Protein AF-A0A9D6ARQ8-F1 (afdb_monomer)

Foldseek 3Di:
DPQCQLVLLLLLLLLLLLLQLQLCVQLVVLVPVVLNLLSLVSSLVSLVSSVVSVCVNPPDPPCVVVLCVPCVPDLSNVLSVLSVVLNVVSVCVNVVVDPSVCSVVSSVSSLVNLQSSLCNQCCPPQFVLSVHCQSVLQSQLLSLLLNLLVSCLSPLVSCVPPSSVVSSVCSLVSSLVSLCVSLVVLVPPCVVPDPVVSVLSNVLSCVLSVLLNVLSVQLVVQLVVCHDPNSVSSNVSSVSNSVSSSVSSVSVVVSGDGPPD

Nearest PDB structures (foldseek):
  2vpw-assembly1_G  TM=7.459E-01  e=1.478E-03  Thermus thermophilus HB27
  3m72-assembly1_A  TM=2.864E-01  e=3.800E+00  Haemophilus influenzae

Radius of gyration: 18.43 Å; Cα contacts (8 Å, |Δi|>4): 400; chains: 1; bounding box: 44×41×50 Å

Structure (mmCIF, N/CA/C/O backbone):
data_AF-A0A9D6ARQ8-F1
#
_entry.id   AF-A0A9D6ARQ8-F1
#
loop_
_atom_site.group_PDB
_atom_site.id
_atom_site.type_symbol
_atom_site.label_atom_id
_atom_site.label_alt_id
_atom_site.label_comp_id
_atom_site.label_asym_id
_atom_site.label_entity_id
_atom_site.label_seq_id
_atom_site.pdbx_PDB_ins_code
_atom_site.Cartn_x
_atom_site.Cartn_y
_atom_site.Cartn_z
_atom_site.occupancy
_atom_site.B_iso_or_equiv
_atom_site.auth_seq_id
_atom_site.auth_comp_id
_atom_site.auth_asym_id
_atom_site.auth_atom_id
_atom_site.pdbx_PDB_model_num
ATOM 1 N N . MET A 1 1 ? -2.663 0.880 -27.986 1.00 39.22 1 MET A N 1
ATOM 2 C CA . MET A 1 1 ? -2.456 1.260 -26.568 1.00 39.22 1 MET A CA 1
ATOM 3 C C . MET A 1 1 ? -3.457 0.557 -25.629 1.00 39.22 1 MET A C 1
ATOM 5 O O . MET A 1 1 ? -3.925 1.161 -24.677 1.00 39.22 1 MET A O 1
ATOM 9 N N . THR A 1 2 ? -3.814 -0.712 -25.861 1.00 43.50 2 THR A N 1
ATOM 10 C CA . THR A 1 2 ? -5.003 -1.345 -25.238 1.00 43.50 2 THR A CA 1
ATOM 11 C C . THR A 1 2 ? -4.709 -2.455 -24.215 1.00 43.50 2 THR A C 1
ATOM 13 O O . THR A 1 2 ? -5.640 -3.118 -23.779 1.00 43.50 2 THR A O 1
ATOM 16 N N . TYR A 1 3 ? -3.459 -2.643 -23.769 1.00 51.44 3 TYR A N 1
ATOM 17 C CA . TYR A 1 3 ? -3.073 -3.822 -22.963 1.00 51.44 3 TYR A CA 1
ATOM 18 C C . TYR A 1 3 ? -2.564 -3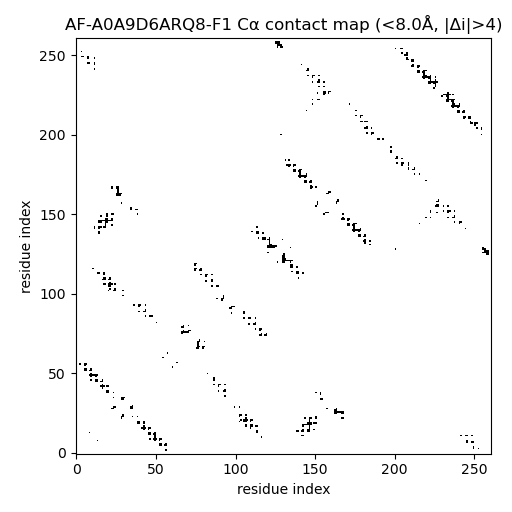.553 -21.531 1.00 51.44 3 TYR A C 1
ATOM 20 O O . TYR A 1 3 ? -2.185 -4.494 -20.838 1.00 51.44 3 TYR A O 1
ATOM 28 N N . GLU A 1 4 ? -2.609 -2.311 -21.042 1.00 68.88 4 GLU A N 1
ATOM 29 C CA . GLU A 1 4 ? -2.026 -1.933 -19.735 1.00 68.88 4 GLU A CA 1
ATOM 30 C C . GLU A 1 4 ? -3.055 -1.923 -18.578 1.00 68.88 4 GLU A C 1
ATOM 32 O O . GLU A 1 4 ? -2.690 -2.070 -17.413 1.00 68.88 4 GLU A O 1
ATOM 37 N N . TYR A 1 5 ? -4.359 -1.780 -18.865 1.00 81.94 5 TYR A N 1
ATOM 38 C CA . TYR A 1 5 ? -5.397 -1.611 -17.831 1.00 81.94 5 TYR A CA 1
ATOM 39 C C . TYR A 1 5 ? -5.453 -2.736 -16.785 1.00 81.94 5 TYR A C 1
ATOM 41 O O . TYR A 1 5 ? -5.516 -2.419 -15.596 1.00 81.94 5 TYR A O 1
ATOM 49 N N . PRO A 1 6 ? -5.403 -4.031 -17.153 1.00 86.62 6 PRO A N 1
ATOM 50 C CA . PRO A 1 6 ? -5.500 -5.090 -16.152 1.00 86.62 6 PRO A CA 1
ATOM 51 C C . PRO A 1 6 ? -4.294 -5.102 -15.196 1.00 86.62 6 PRO A C 1
ATOM 53 O O . PRO A 1 6 ? -4.448 -5.375 -14.006 1.00 86.62 6 PRO A O 1
ATOM 56 N N . LEU A 1 7 ? -3.113 -4.711 -15.684 1.00 87.38 7 LEU A N 1
ATOM 57 C CA . LEU A 1 7 ? -1.900 -4.579 -14.879 1.00 87.38 7 LEU A CA 1
ATOM 58 C C . LEU A 1 7 ? -1.974 -3.369 -13.928 1.00 87.38 7 LEU A C 1
ATOM 60 O O . LEU A 1 7 ? -1.564 -3.459 -12.768 1.00 87.38 7 LEU A O 1
ATOM 64 N N . VAL A 1 8 ? -2.571 -2.256 -14.375 1.00 91.25 8 VAL A N 1
ATOM 65 C CA . VAL A 1 8 ? -2.864 -1.095 -13.512 1.00 91.25 8 VAL A CA 1
ATOM 66 C C . VAL A 1 8 ? -3.747 -1.509 -12.337 1.00 91.25 8 VAL A C 1
ATOM 68 O O . VAL A 1 8 ? -3.413 -1.227 -11.186 1.00 91.25 8 VAL A O 1
ATOM 71 N N . PHE A 1 9 ? -4.853 -2.204 -12.610 1.00 92.25 9 PHE A N 1
ATOM 72 C CA . PHE A 1 9 ? -5.766 -2.643 -11.557 1.00 92.25 9 PHE A CA 1
ATOM 73 C C . PHE A 1 9 ? -5.120 -3.666 -10.628 1.00 92.25 9 PHE A C 1
ATOM 75 O O . PHE A 1 9 ? -5.245 -3.530 -9.413 1.00 92.25 9 PHE A O 1
ATOM 82 N N . PHE A 1 10 ? -4.382 -4.638 -11.169 1.00 93.31 10 PHE A N 1
ATOM 83 C CA . PHE A 1 10 ? -3.657 -5.611 -10.359 1.00 93.31 10 PHE A CA 1
ATOM 84 C C . PHE A 1 10 ? -2.700 -4.930 -9.369 1.00 93.31 10 PHE A C 1
ATOM 86 O O . PHE A 1 10 ? -2.761 -5.195 -8.167 1.00 93.31 10 PHE A O 1
ATOM 93 N N . THR A 1 11 ? -1.865 -4.002 -9.848 1.00 94.62 11 THR A N 1
ATOM 94 C CA . THR A 1 11 ? -0.870 -3.340 -8.994 1.00 94.62 11 THR A CA 1
ATOM 95 C C . THR A 1 11 ? -1.508 -2.425 -7.949 1.00 94.62 11 THR A C 1
ATOM 97 O O . THR A 1 11 ? -1.179 -2.530 -6.768 1.00 94.62 11 THR A O 1
ATOM 100 N N . VAL A 1 12 ? -2.452 -1.562 -8.337 1.00 96.56 12 VAL A N 1
ATOM 101 C CA . VAL A 1 12 ? -3.080 -0.595 -7.416 1.00 96.56 12 VAL A CA 1
ATOM 102 C C . VAL A 1 12 ? -3.958 -1.291 -6.373 1.00 96.56 12 VAL A C 1
ATOM 104 O O . VAL A 1 12 ? -3.893 -0.955 -5.190 1.00 96.56 12 VAL A O 1
ATOM 107 N N . LEU A 1 13 ? -4.755 -2.287 -6.770 1.00 97.38 13 LEU A N 1
ATOM 108 C CA . LEU A 1 13 ? -5.608 -3.021 -5.831 1.00 97.38 13 LEU A CA 1
ATOM 109 C C . LEU A 1 13 ? -4.795 -3.963 -4.934 1.00 97.38 13 LEU A C 1
ATOM 111 O O . LEU A 1 13 ? -5.110 -4.096 -3.753 1.00 97.38 13 LEU A O 1
ATOM 115 N N . GLY A 1 14 ? -3.714 -4.557 -5.451 1.00 97.75 14 GLY A N 1
ATOM 116 C CA . GLY A 1 14 ? -2.757 -5.311 -4.642 1.00 97.75 14 GLY A CA 1
ATOM 117 C C . GLY A 1 14 ? -2.081 -4.439 -3.578 1.00 97.75 14 GLY A C 1
ATOM 118 O O . GLY A 1 14 ? -1.999 -4.833 -2.414 1.00 97.75 14 GLY A O 1
ATOM 119 N N . GLN A 1 15 ? -1.672 -3.219 -3.947 1.00 98.19 15 GLN A N 1
ATOM 120 C CA . GLN A 1 15 ? -1.132 -2.211 -3.026 1.00 98.19 15 GLN A CA 1
ATOM 121 C C . GLN A 1 15 ? -2.151 -1.775 -1.973 1.00 98.19 15 GLN A C 1
ATOM 123 O O . GLN A 1 15 ? -1.795 -1.648 -0.805 1.00 98.19 15 GLN A O 1
ATOM 128 N N . LEU A 1 16 ? -3.415 -1.579 -2.356 1.00 98.50 16 LEU A N 1
ATOM 129 C CA . LEU A 1 16 ? -4.495 -1.280 -1.416 1.00 98.50 16 LEU A CA 1
ATOM 130 C C . LEU A 1 16 ? -4.686 -2.418 -0.402 1.00 98.50 16 LEU A C 1
ATOM 132 O O . LEU A 1 16 ? -4.713 -2.165 0.802 1.00 98.50 16 LEU A O 1
ATOM 136 N N . ALA A 1 17 ? -4.763 -3.668 -0.868 1.00 98.50 17 ALA A N 1
ATOM 137 C CA . ALA A 1 17 ? -4.931 -4.833 -0.003 1.00 98.50 17 ALA A CA 1
ATOM 138 C C . ALA A 1 17 ? -3.766 -4.989 0.992 1.00 98.50 17 ALA A C 1
ATOM 140 O O . ALA A 1 17 ? -4.003 -5.174 2.190 1.00 98.50 17 ALA A O 1
ATOM 141 N N . ALA A 1 18 ? -2.524 -4.856 0.508 1.00 98.56 18 ALA A N 1
ATOM 142 C CA . ALA A 1 18 ? -1.304 -4.885 1.319 1.00 98.56 18 ALA A CA 1
ATOM 143 C C . ALA A 1 18 ? -1.233 -3.720 2.315 1.00 98.56 18 ALA A C 1
ATOM 145 O O . ALA A 1 18 ? -0.910 -3.924 3.486 1.00 98.56 18 ALA A O 1
ATOM 146 N N . GLY A 1 19 ? -1.603 -2.516 1.876 1.00 98.25 19 GLY A N 1
ATOM 147 C CA . GLY A 1 19 ? -1.678 -1.330 2.719 1.00 98.25 19 GLY A CA 1
ATOM 148 C C . GLY A 1 19 ? -2.668 -1.512 3.864 1.00 98.25 19 GLY A C 1
ATOM 149 O O . GLY A 1 19 ? -2.312 -1.286 5.015 1.00 98.25 19 GLY A O 1
ATOM 150 N N . ILE A 1 20 ? -3.886 -1.986 3.583 1.00 98.31 20 ILE A N 1
ATOM 151 C CA . ILE A 1 20 ? -4.879 -2.282 4.626 1.00 98.31 20 ILE A CA 1
ATOM 152 C C . ILE A 1 20 ? -4.327 -3.316 5.618 1.00 98.31 20 ILE A C 1
ATOM 154 O O . ILE A 1 20 ? -4.395 -3.090 6.825 1.00 98.31 20 ILE A O 1
ATOM 158 N N . ALA A 1 21 ? -3.746 -4.418 5.128 1.00 98.12 21 ALA A N 1
ATOM 159 C CA . ALA A 1 21 ? -3.205 -5.484 5.973 1.00 98.12 21 ALA A CA 1
ATOM 160 C C . ALA A 1 21 ? -2.123 -4.973 6.941 1.00 98.12 21 ALA A C 1
ATOM 162 O O . ALA A 1 21 ? -2.155 -5.288 8.130 1.00 98.12 21 ALA A O 1
ATOM 163 N N . LEU A 1 22 ? -1.195 -4.144 6.453 1.00 98.06 22 LEU A N 1
ATOM 164 C CA . LEU A 1 22 ? -0.161 -3.523 7.280 1.00 98.06 22 LEU A CA 1
ATOM 165 C C . LEU A 1 22 ? -0.754 -2.524 8.285 1.00 98.06 22 LEU A C 1
ATOM 167 O O . LEU A 1 22 ? -0.381 -2.510 9.462 1.00 98.06 22 LEU A O 1
ATOM 171 N N . LEU A 1 23 ? -1.682 -1.677 7.834 1.00 96.88 23 LEU A N 1
ATOM 172 C CA . LEU A 1 23 ? -2.217 -0.592 8.651 1.00 96.88 23 LEU A CA 1
ATOM 173 C C . LEU A 1 23 ? -3.151 -1.091 9.757 1.00 96.88 23 LEU A C 1
ATOM 175 O O . LEU A 1 23 ? -3.225 -0.435 10.792 1.00 96.88 23 LEU A O 1
ATOM 179 N N . ILE A 1 24 ? -3.775 -2.266 9.628 1.00 96.62 24 ILE A N 1
ATOM 180 C CA . ILE A 1 24 ? -4.480 -2.928 10.743 1.00 96.62 24 ILE A CA 1
ATOM 181 C C . ILE A 1 24 ? -3.558 -3.091 11.966 1.00 96.62 24 ILE A C 1
ATOM 183 O O . ILE A 1 24 ? -3.985 -2.870 13.103 1.00 96.62 24 ILE A O 1
ATOM 187 N N . CYS A 1 25 ? -2.288 -3.439 11.739 1.00 94.94 25 CYS A N 1
ATOM 188 C CA . CYS A 1 25 ? -1.293 -3.607 12.794 1.00 94.94 25 CYS A CA 1
ATOM 189 C C . CYS A 1 25 ? -0.776 -2.266 13.320 1.00 94.94 25 CYS A C 1
ATOM 191 O O . CYS A 1 25 ? -0.790 -2.041 14.530 1.00 94.94 25 CYS A O 1
ATOM 193 N N . LEU A 1 26 ? -0.361 -1.367 12.420 1.00 94.25 26 LEU A N 1
ATOM 194 C CA . LEU A 1 26 ? 0.252 -0.083 12.788 1.00 94.25 26 LEU A CA 1
ATOM 195 C C . LEU A 1 26 ? -0.702 0.860 13.527 1.00 94.25 26 LEU A C 1
ATOM 197 O O . LEU A 1 26 ? -0.267 1.646 14.361 1.00 94.25 26 LEU A O 1
ATOM 201 N N . THR A 1 27 ? -1.999 0.774 13.240 1.00 94.25 27 THR A N 1
ATOM 202 C CA . THR A 1 27 ? -3.025 1.617 13.875 1.00 94.25 27 THR A CA 1
ATOM 203 C C . THR A 1 27 ? -3.623 0.987 15.131 1.00 94.25 27 THR A C 1
ATOM 205 O O . THR A 1 27 ? -4.365 1.635 15.867 1.00 94.25 27 THR A O 1
ATOM 208 N N . GLY A 1 28 ? -3.330 -0.292 15.390 1.00 92.75 28 GLY A N 1
ATOM 209 C CA . GLY A 1 28 ? -3.968 -1.052 16.460 1.00 92.75 28 GLY A CA 1
ATOM 210 C C . GLY A 1 28 ? -5.440 -1.390 16.196 1.00 92.75 28 GLY A C 1
ATOM 211 O O . GLY A 1 28 ? -6.123 -1.801 17.135 1.00 92.75 28 GLY A O 1
ATOM 212 N N . LEU A 1 29 ? -5.923 -1.277 14.949 1.00 93.44 29 LEU A N 1
ATOM 213 C CA . LEU A 1 29 ? -7.309 -1.587 14.561 1.00 93.44 29 LEU A CA 1
ATOM 214 C C . LEU A 1 29 ? -7.731 -3.011 14.954 1.00 93.44 29 LEU A C 1
ATOM 216 O O . LEU A 1 29 ? -8.895 -3.254 15.244 1.00 93.44 29 LEU A O 1
ATOM 220 N N . GLN A 1 30 ? -6.772 -3.935 15.063 1.00 92.12 30 GLN A N 1
ATOM 221 C CA . GLN A 1 30 ? -6.972 -5.297 15.578 1.00 92.12 30 GLN A CA 1
ATOM 222 C C . GLN A 1 30 ? -7.553 -5.390 17.001 1.00 92.12 30 GLN A C 1
ATOM 224 O O . GLN A 1 30 ? -8.013 -6.449 17.413 1.00 92.12 30 GLN A O 1
ATOM 229 N N . LYS A 1 31 ? -7.548 -4.295 17.773 1.00 92.88 31 LYS A N 1
ATOM 230 C CA . LYS A 1 31 ? -8.227 -4.212 19.078 1.00 92.88 31 LYS A CA 1
ATOM 231 C C . LYS A 1 31 ? -9.743 -3.997 18.947 1.00 92.88 31 LYS A C 1
ATOM 233 O O . LYS A 1 31 ? -10.445 -4.024 19.953 1.00 92.88 31 LYS A O 1
ATOM 238 N N . HIS A 1 32 ? -10.246 -3.793 17.728 1.00 93.81 32 HIS A N 1
ATOM 239 C CA . HIS A 1 32 ? -11.639 -3.472 17.417 1.00 93.81 32 HIS A CA 1
ATOM 240 C C . HIS A 1 32 ? -12.201 -4.484 16.400 1.00 93.81 32 HIS A C 1
ATOM 242 O O . HIS A 1 32 ? -12.181 -4.227 15.194 1.00 93.81 32 HIS A O 1
ATOM 248 N N . PRO A 1 33 ? -12.730 -5.640 16.855 1.00 92.75 33 PRO A N 1
ATOM 249 C CA . PRO A 1 33 ? -13.015 -6.789 15.988 1.00 92.75 33 PRO A CA 1
ATOM 250 C C . PRO A 1 33 ? -13.953 -6.509 14.807 1.00 92.75 33 PRO A C 1
ATOM 252 O O . PRO A 1 33 ? -13.770 -7.067 13.727 1.00 92.75 33 PRO A O 1
ATOM 255 N N . ALA A 1 34 ? -14.958 -5.644 14.984 1.00 93.88 34 ALA A N 1
ATOM 256 C CA . ALA A 1 34 ? -15.907 -5.308 13.920 1.00 93.88 34 ALA A CA 1
ATOM 257 C C . ALA A 1 34 ? -15.246 -4.508 12.781 1.00 93.88 34 ALA A C 1
ATOM 259 O O . ALA A 1 34 ? -15.445 -4.814 11.603 1.00 93.88 34 ALA A O 1
ATOM 260 N N . GLU A 1 35 ? -14.432 -3.512 13.131 1.00 94.94 35 GLU A N 1
ATOM 261 C CA . GLU A 1 35 ? -13.694 -2.679 12.178 1.00 94.94 35 GLU A CA 1
ATOM 262 C C . GLU A 1 35 ? -12.563 -3.466 11.517 1.00 94.94 35 GLU A C 1
ATOM 264 O O . GLU A 1 35 ? -12.406 -3.419 10.297 1.00 94.94 35 GLU A O 1
ATOM 269 N N . GLU A 1 36 ? -11.834 -4.261 12.304 1.00 95.44 36 GLU A N 1
ATOM 270 C CA . GLU A 1 36 ? -10.793 -5.157 11.810 1.00 95.44 36 GLU A CA 1
ATOM 271 C C . GLU A 1 36 ? -11.357 -6.147 10.782 1.00 95.44 36 GLU A C 1
ATOM 273 O O . GLU A 1 36 ? -10.825 -6.283 9.680 1.00 95.44 36 GLU A O 1
ATOM 278 N N . ARG A 1 37 ? -12.474 -6.814 11.105 1.00 95.62 37 ARG A N 1
ATOM 279 C CA . ARG A 1 37 ? -13.123 -7.765 10.195 1.00 95.62 37 ARG A CA 1
ATOM 280 C C . ARG A 1 37 ? -13.552 -7.090 8.897 1.00 95.62 37 ARG A C 1
ATOM 282 O O . ARG A 1 37 ? -13.367 -7.663 7.825 1.00 95.62 37 ARG A O 1
ATOM 289 N N . ARG A 1 38 ? -14.102 -5.875 8.972 1.00 96.56 38 ARG A N 1
ATOM 290 C CA . ARG A 1 38 ? -14.468 -5.092 7.786 1.00 96.56 38 ARG A CA 1
ATOM 291 C C . ARG A 1 38 ? -13.243 -4.770 6.928 1.00 96.56 38 ARG A C 1
ATOM 293 O O . ARG A 1 38 ? -13.312 -4.935 5.713 1.00 96.56 38 ARG A O 1
ATOM 300 N N . ALA A 1 39 ? -12.136 -4.359 7.543 1.00 97.31 39 ALA A N 1
ATOM 301 C CA . ALA A 1 39 ? -10.883 -4.080 6.848 1.00 97.31 39 ALA A CA 1
ATOM 302 C C . ALA A 1 39 ? -10.323 -5.328 6.145 1.00 97.31 39 ALA A C 1
ATOM 304 O O . ALA A 1 39 ? -9.979 -5.257 4.966 1.00 97.31 39 ALA A O 1
ATOM 305 N N . TRP A 1 40 ? -10.328 -6.491 6.805 1.00 98.06 40 TRP A N 1
ATOM 306 C CA . TRP A 1 40 ? -9.908 -7.752 6.185 1.00 98.06 40 TRP A CA 1
ATOM 307 C C . TRP A 1 40 ? -10.804 -8.183 5.018 1.00 98.06 40 TRP A C 1
ATOM 309 O O . TRP A 1 40 ? -10.285 -8.605 3.988 1.00 98.06 40 TRP A O 1
ATOM 319 N N . ILE A 1 41 ? -12.131 -8.043 5.133 1.00 98.31 41 ILE A N 1
ATOM 320 C CA . ILE A 1 41 ? -13.067 -8.352 4.035 1.00 98.31 41 ILE A CA 1
ATOM 321 C C . ILE A 1 41 ? -12.802 -7.451 2.827 1.00 98.31 41 ILE A C 1
ATOM 323 O O . ILE A 1 41 ? -12.764 -7.935 1.698 1.00 98.31 41 ILE A O 1
ATOM 327 N N . VAL A 1 42 ? -12.600 -6.149 3.052 1.00 98.06 42 VAL A N 1
ATOM 328 C CA . VAL A 1 42 ? -12.294 -5.206 1.968 1.00 98.06 42 VAL A CA 1
ATOM 329 C C . VAL A 1 42 ? -10.943 -5.527 1.338 1.00 98.06 42 VAL A C 1
ATOM 331 O O . VAL A 1 42 ? -10.863 -5.592 0.116 1.00 98.06 42 VAL A O 1
ATOM 334 N N . SER A 1 43 ? -9.914 -5.809 2.145 1.00 98.06 43 SER A N 1
ATOM 335 C CA . SER A 1 43 ? -8.601 -6.245 1.654 1.00 98.06 43 SER A CA 1
ATOM 336 C C . SER A 1 43 ? -8.721 -7.500 0.777 1.00 98.06 43 SER A C 1
ATOM 338 O O . SER A 1 43 ? -8.262 -7.491 -0.367 1.00 98.06 43 SER A O 1
ATOM 340 N N . LEU A 1 44 ? -9.451 -8.527 1.233 1.00 98.38 44 LEU A N 1
ATOM 341 C CA . LEU A 1 44 ? -9.701 -9.747 0.459 1.00 98.38 44 LEU A CA 1
ATOM 342 C C . LEU A 1 44 ? -10.420 -9.460 -0.862 1.00 98.38 44 LEU A C 1
ATOM 344 O O . LEU A 1 44 ? -9.991 -9.934 -1.910 1.00 98.38 44 LEU A O 1
ATOM 348 N N . ALA A 1 45 ? -11.498 -8.674 -0.818 1.00 97.88 45 ALA A N 1
ATOM 349 C CA . ALA A 1 45 ? -12.274 -8.321 -2.001 1.00 97.88 45 ALA A CA 1
ATOM 350 C C . ALA A 1 45 ? -11.419 -7.559 -3.025 1.00 97.88 45 ALA A C 1
ATOM 352 O O . ALA A 1 45 ? -11.437 -7.885 -4.210 1.00 97.88 45 ALA A O 1
ATOM 353 N N . THR A 1 46 ? -10.617 -6.590 -2.573 1.00 96.88 46 THR A N 1
ATOM 354 C CA . THR A 1 46 ? -9.712 -5.837 -3.454 1.00 96.88 46 THR A CA 1
ATOM 355 C C . THR A 1 46 ? -8.647 -6.731 -4.080 1.00 96.88 46 THR A C 1
ATOM 357 O O . THR A 1 46 ? -8.414 -6.638 -5.283 1.00 96.88 46 THR A O 1
ATOM 360 N N . LEU A 1 47 ? -8.063 -7.657 -3.313 1.00 96.94 47 LEU A N 1
ATOM 361 C CA . LEU A 1 47 ? -7.063 -8.588 -3.827 1.00 96.94 47 LEU A CA 1
ATOM 362 C C . LEU A 1 47 ? -7.667 -9.625 -4.786 1.00 96.94 47 LEU A C 1
ATOM 364 O O . LEU A 1 47 ? -7.023 -9.991 -5.764 1.00 96.94 47 LEU A O 1
ATOM 368 N N . ALA A 1 48 ? -8.911 -10.061 -4.562 1.00 96.06 48 ALA A N 1
ATOM 369 C CA . ALA A 1 48 ? -9.630 -10.929 -5.493 1.00 96.06 48 ALA A CA 1
ATOM 370 C C . ALA A 1 48 ? -9.812 -10.248 -6.859 1.00 96.06 48 ALA A C 1
ATOM 372 O O . ALA A 1 48 ? -9.493 -10.833 -7.894 1.00 96.06 48 ALA A O 1
ATOM 373 N N . VAL A 1 49 ? -10.262 -8.988 -6.864 1.00 95.00 49 VAL A N 1
ATOM 374 C CA . VAL A 1 49 ? -10.414 -8.194 -8.096 1.00 95.00 49 VAL A CA 1
ATOM 375 C C . VAL A 1 49 ? -9.056 -7.937 -8.760 1.00 95.00 49 VAL A C 1
ATOM 377 O O . VAL A 1 49 ? -8.949 -8.010 -9.987 1.00 95.00 49 VAL A O 1
ATOM 380 N N . ALA A 1 50 ? -8.001 -7.707 -7.971 1.00 93.25 50 ALA A N 1
ATOM 381 C CA . ALA A 1 50 ? -6.632 -7.613 -8.474 1.00 93.25 50 ALA A CA 1
ATOM 382 C C . ALA A 1 50 ? -6.219 -8.903 -9.202 1.00 93.25 50 ALA A C 1
ATOM 384 O O . ALA A 1 50 ? -5.757 -8.848 -10.340 1.00 93.25 50 ALA A O 1
ATOM 385 N N . GLY A 1 51 ? -6.445 -10.064 -8.578 1.00 89.44 51 GLY A N 1
ATOM 386 C CA . GLY A 1 51 ? -6.141 -11.375 -9.150 1.00 89.44 51 GLY A CA 1
ATOM 387 C C . GLY A 1 51 ? -6.888 -11.631 -10.458 1.00 89.44 51 GLY A C 1
ATOM 388 O O . GLY A 1 51 ? -6.270 -12.009 -11.448 1.00 89.44 51 GLY A O 1
ATOM 389 N N . VAL A 1 52 ? -8.193 -11.337 -10.508 1.00 88.44 52 VAL A N 1
ATOM 390 C CA . VAL A 1 52 ? -8.995 -11.413 -11.746 1.00 88.44 52 VAL A CA 1
ATOM 391 C C . VAL A 1 52 ? -8.416 -10.513 -12.843 1.00 88.44 52 VAL A C 1
ATOM 393 O O . VAL A 1 52 ? -8.311 -10.932 -13.994 1.00 88.44 52 VAL A O 1
ATOM 396 N N . SER A 1 53 ? -7.974 -9.304 -12.492 1.00 85.56 53 SER A N 1
ATOM 397 C CA . SER A 1 53 ? -7.326 -8.392 -13.443 1.00 85.56 53 SER A CA 1
ATOM 398 C C . SER A 1 53 ? -6.010 -8.973 -13.980 1.00 85.56 53 SER A C 1
ATOM 400 O O . SER A 1 53 ? -5.762 -8.921 -15.183 1.00 85.56 53 SER A O 1
ATOM 402 N N . ALA A 1 54 ? -5.201 -9.612 -13.129 1.00 80.44 54 ALA A N 1
ATOM 403 C CA . ALA A 1 54 ? -3.987 -10.304 -13.565 1.00 80.44 54 ALA A CA 1
ATOM 404 C C . ALA A 1 54 ? -4.287 -11.471 -14.523 1.00 80.44 54 ALA A C 1
ATOM 406 O O . ALA A 1 54 ? -3.578 -11.643 -15.516 1.00 80.44 54 ALA A O 1
ATOM 407 N N . PHE A 1 55 ? -5.368 -12.226 -14.293 1.00 75.62 55 PHE A N 1
ATOM 408 C CA . PHE A 1 55 ? -5.793 -13.305 -15.195 1.00 75.62 55 PHE A CA 1
ATOM 409 C C . PHE A 1 55 ? -6.146 -12.805 -16.601 1.00 75.62 55 PHE A C 1
ATOM 411 O O . PHE A 1 55 ? -5.805 -13.470 -17.574 1.00 75.62 55 PHE A O 1
ATOM 418 N N . PHE A 1 56 ? -6.760 -11.626 -16.738 1.00 73.88 56 PHE A N 1
ATOM 419 C CA . PHE A 1 56 ? -7.029 -11.037 -18.057 1.00 73.88 56 PHE A CA 1
ATOM 420 C C . PHE A 1 56 ? -5.762 -10.558 -18.786 1.00 73.88 56 PHE A C 1
ATOM 422 O O . PHE A 1 56 ? -5.778 -10.424 -20.010 1.00 73.88 56 PHE A O 1
ATOM 429 N N . HIS A 1 57 ? -4.667 -10.297 -18.063 1.00 68.75 57 HIS A N 1
ATOM 430 C CA . HIS A 1 57 ? -3.385 -9.911 -18.659 1.00 68.75 57 HIS A CA 1
ATOM 431 C C . HIS A 1 57 ? -2.573 -11.118 -19.154 1.00 68.75 57 HIS A C 1
ATOM 433 O O . HIS A 1 57 ? -1.886 -11.037 -20.171 1.00 68.75 57 HIS A O 1
ATOM 439 N N . LEU A 1 58 ? -2.665 -12.253 -18.457 1.00 65.56 58 LEU A N 1
ATOM 440 C CA . LEU A 1 58 ? -2.019 -13.507 -18.836 1.00 65.56 58 LEU A CA 1
ATOM 441 C C . LEU A 1 58 ? -2.815 -14.153 -19.981 1.00 65.56 58 LEU A C 1
ATOM 443 O O . LEU A 1 58 ? -3.676 -14.994 -19.756 1.00 65.56 58 LEU A O 1
ATOM 447 N N . GLN A 1 59 ? -2.535 -13.771 -21.227 1.00 52.47 59 GLN A N 1
ATOM 448 C CA . GLN A 1 59 ? -3.230 -14.215 -22.452 1.00 52.47 59 GLN A CA 1
ATOM 449 C C . GLN A 1 59 ? -3.178 -15.740 -22.751 1.00 52.47 59 GLN A C 1
ATOM 451 O O . GLN A 1 59 ? -3.457 -16.160 -23.871 1.00 52.47 59 GLN A O 1
ATOM 456 N N . SER A 1 60 ? -2.837 -16.602 -21.786 1.00 51.19 60 SER A N 1
ATOM 457 C CA . SER A 1 60 ? -2.849 -18.062 -21.936 1.00 51.19 60 SER A CA 1
ATOM 458 C C . SER A 1 60 ? -3.402 -18.758 -20.686 1.00 51.19 60 SER A C 1
ATOM 460 O O . SER A 1 60 ? -2.690 -19.059 -19.730 1.00 51.19 60 SER A O 1
ATOM 462 N N . PHE A 1 61 ? -4.699 -19.075 -20.724 1.00 46.59 61 PHE A N 1
ATOM 463 C CA . PHE A 1 61 ? -5.440 -19.757 -19.652 1.00 46.59 61 PHE A CA 1
ATOM 464 C C . PHE A 1 61 ? -4.814 -21.090 -19.180 1.00 46.59 61 PHE A C 1
ATOM 466 O O . PHE A 1 61 ? -5.078 -21.522 -18.062 1.00 46.59 61 PHE A O 1
ATOM 473 N N . GLY A 1 62 ? -3.980 -21.741 -20.005 1.00 51.72 62 GLY A N 1
ATOM 474 C CA . GLY A 1 62 ? -3.340 -23.030 -19.700 1.00 51.72 62 GLY A CA 1
ATOM 475 C C . GLY A 1 62 ? -1.899 -22.964 -19.174 1.00 51.72 62 GLY A C 1
ATOM 476 O O . GLY A 1 62 ? -1.380 -23.991 -18.740 1.00 51.72 62 GLY A O 1
ATOM 477 N N . ALA A 1 63 ? -1.232 -21.801 -19.198 1.00 55.03 63 ALA A N 1
ATOM 478 C CA . ALA A 1 63 ? 0.198 -21.703 -18.873 1.00 55.03 63 ALA A CA 1
ATOM 479 C C . ALA A 1 63 ? 0.496 -21.322 -17.408 1.00 55.03 63 ALA A C 1
ATOM 481 O O . ALA A 1 63 ? 1.643 -21.389 -16.969 1.00 55.03 63 ALA A O 1
ATOM 482 N N . THR A 1 64 ? -0.521 -20.943 -16.628 1.00 56.06 64 THR A N 1
ATOM 483 C CA . THR A 1 64 ? -0.386 -20.456 -15.242 1.00 56.06 64 THR A CA 1
ATOM 484 C C . THR A 1 64 ? 0.359 -21.415 -14.297 1.00 56.06 64 THR A C 1
ATOM 486 O O . THR A 1 64 ? 1.175 -20.932 -13.514 1.00 56.06 64 THR A O 1
ATOM 489 N N . PRO A 1 65 ? 0.188 -22.755 -14.371 1.00 58.12 65 PRO A N 1
ATOM 490 C CA . PRO A 1 65 ? 0.994 -23.682 -13.567 1.00 58.12 65 PRO A CA 1
ATOM 491 C C . PRO A 1 65 ? 2.484 -23.656 -13.942 1.00 58.12 65 PRO A C 1
ATOM 493 O O . PRO A 1 65 ? 3.346 -23.782 -13.075 1.00 58.12 65 PRO A O 1
ATOM 496 N N . PHE A 1 66 ? 2.802 -23.426 -15.219 1.00 60.22 66 PHE A N 1
ATOM 497 C CA . PHE A 1 66 ? 4.177 -23.288 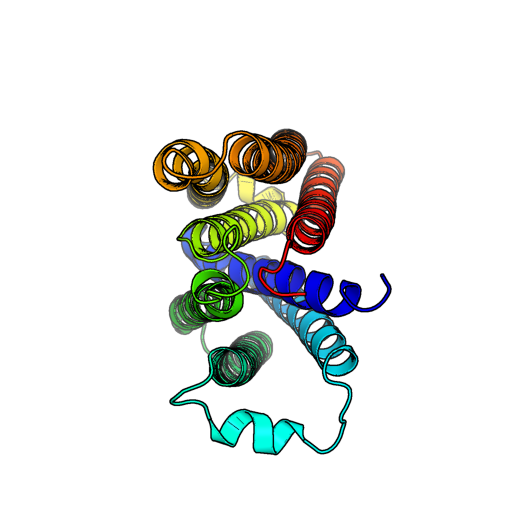-15.704 1.00 60.22 66 PHE A CA 1
ATOM 498 C C . PHE A 1 66 ? 4.776 -21.916 -15.370 1.00 60.22 66 PHE A C 1
ATOM 500 O O . PHE A 1 66 ? 5.992 -21.785 -15.295 1.00 60.22 66 PHE A O 1
ATOM 507 N N . ALA A 1 67 ? 3.961 -20.898 -15.072 1.00 58.53 67 ALA A N 1
ATOM 508 C CA . ALA A 1 67 ? 4.464 -19.614 -14.581 1.00 58.53 67 ALA A CA 1
ATOM 509 C C . ALA A 1 67 ? 5.200 -19.748 -13.231 1.00 58.53 67 ALA A C 1
ATOM 511 O O . ALA A 1 67 ? 6.025 -18.898 -12.899 1.00 58.53 67 ALA A O 1
ATOM 512 N N . LEU A 1 68 ? 4.969 -20.833 -12.478 1.00 66.31 68 LEU A N 1
ATOM 513 C CA . LEU A 1 68 ? 5.675 -21.166 -11.235 1.00 66.31 68 LEU A CA 1
ATOM 514 C C . LEU A 1 68 ? 6.960 -21.988 -11.448 1.00 66.31 68 LEU A C 1
ATOM 516 O O . LEU A 1 68 ? 7.690 -22.232 -10.491 1.00 66.31 68 LEU A O 1
ATOM 520 N N . SER A 1 69 ? 7.295 -22.398 -12.675 1.00 71.25 69 SER A N 1
ATOM 521 C CA . SER A 1 69 ? 8.481 -23.235 -12.918 1.00 71.25 69 SER A CA 1
ATOM 522 C C . SER A 1 69 ? 9.808 -22.484 -12.744 1.00 71.25 69 SER A C 1
ATOM 524 O O . SER A 1 69 ? 10.863 -23.105 -12.692 1.00 71.25 69 SER A O 1
ATOM 526 N N . ASN A 1 70 ? 9.764 -21.150 -12.655 1.00 76.81 70 ASN A N 1
ATOM 527 C CA . ASN A 1 70 ? 10.931 -20.267 -12.659 1.00 76.81 70 ASN A CA 1
ATOM 528 C C . ASN A 1 70 ? 10.978 -19.314 -11.447 1.00 76.81 70 ASN A C 1
ATOM 530 O O . ASN A 1 70 ? 11.522 -18.215 -11.552 1.00 76.81 70 ASN A O 1
ATOM 534 N N . VAL A 1 71 ? 10.447 -19.709 -10.280 1.00 77.50 71 VAL A N 1
ATOM 535 C CA . VAL A 1 71 ? 10.448 -18.868 -9.054 1.00 77.50 71 VAL A CA 1
ATOM 536 C C . VAL A 1 71 ? 11.867 -18.422 -8.664 1.00 77.50 71 VAL A C 1
ATOM 538 O O . VAL A 1 71 ? 12.067 -17.318 -8.152 1.00 77.50 71 VAL A O 1
ATOM 541 N N . GLY A 1 72 ? 12.875 -19.249 -8.959 1.00 77.19 72 GLY A N 1
ATOM 542 C CA . GLY A 1 72 ? 14.281 -18.931 -8.710 1.00 77.19 72 GLY A CA 1
ATOM 543 C C . GLY A 1 72 ? 14.823 -17.771 -9.552 1.00 77.19 72 GLY A C 1
ATOM 544 O O . GLY A 1 72 ? 15.631 -16.998 -9.045 1.00 77.19 72 GLY A O 1
ATOM 545 N N . SER A 1 73 ? 14.351 -17.591 -10.789 1.00 79.94 73 SER A N 1
ATOM 546 C CA . SER A 1 73 ? 14.947 -16.674 -11.776 1.00 79.94 73 SER A CA 1
ATOM 547 C C . SER A 1 73 ? 14.036 -15.521 -12.208 1.00 79.94 73 SER A C 1
ATOM 549 O O . SER A 1 73 ? 14.537 -14.468 -12.593 1.00 79.94 73 SER A O 1
ATOM 551 N N . SER A 1 74 ? 12.713 -15.680 -12.128 1.00 87.44 74 SER A N 1
ATOM 552 C CA . SER A 1 74 ? 11.743 -14.718 -12.658 1.00 87.44 74 SER A CA 1
ATOM 553 C C . SER A 1 74 ? 10.995 -13.974 -11.555 1.00 87.44 74 SER A C 1
ATOM 555 O O . SER A 1 74 ? 10.301 -14.576 -10.732 1.00 87.44 74 SER A O 1
ATOM 557 N N . TRP A 1 75 ? 11.065 -12.640 -11.585 1.00 89.56 75 TRP A N 1
ATOM 558 C CA . TRP A 1 75 ? 10.281 -11.776 -10.696 1.00 89.56 75 TRP A CA 1
ATOM 559 C C . TRP A 1 75 ? 8.772 -11.949 -10.881 1.00 89.56 75 TRP A C 1
ATOM 561 O O . TRP A 1 75 ? 8.049 -11.960 -9.890 1.00 89.56 75 TRP A O 1
ATOM 571 N N . LEU A 1 76 ? 8.310 -12.185 -12.114 1.00 86.56 76 LEU A N 1
ATOM 572 C CA . LEU A 1 76 ? 6.898 -12.458 -12.403 1.00 86.56 76 LEU A CA 1
ATOM 573 C C . LEU A 1 76 ? 6.418 -13.739 -11.701 1.00 86.56 76 LEU A C 1
ATOM 575 O O . LEU A 1 76 ? 5.340 -13.776 -11.118 1.00 86.56 76 LEU A O 1
ATOM 579 N N . SER A 1 77 ? 7.247 -14.785 -11.701 1.00 87.44 77 SER A N 1
ATOM 580 C CA . SER A 1 77 ? 6.935 -16.049 -11.022 1.00 87.44 77 SER A CA 1
ATOM 581 C C . SER A 1 77 ? 6.812 -15.864 -9.503 1.00 87.44 77 SER A C 1
ATOM 583 O O . SER A 1 77 ? 5.873 -16.358 -8.875 1.00 87.44 77 SER A O 1
ATOM 585 N N . ARG A 1 78 ? 7.730 -15.084 -8.915 1.00 92.00 78 ARG A N 1
ATOM 586 C CA . ARG A 1 78 ? 7.702 -14.726 -7.487 1.00 92.00 78 ARG A CA 1
ATOM 587 C C . ARG A 1 78 ? 6.471 -13.896 -7.130 1.00 92.00 78 ARG A C 1
ATOM 589 O O . ARG A 1 78 ? 5.896 -14.109 -6.067 1.00 92.00 78 ARG A O 1
ATOM 596 N N . GLU A 1 79 ? 6.068 -12.973 -8.000 1.00 91.06 79 GLU A N 1
ATOM 597 C CA . GLU A 1 79 ? 4.881 -12.136 -7.813 1.00 91.06 79 GLU A CA 1
ATOM 598 C C . GLU A 1 79 ? 3.602 -12.977 -7.768 1.00 91.06 79 GLU A C 1
ATOM 600 O O . GLU A 1 79 ? 2.814 -12.828 -6.836 1.00 91.06 79 GLU A O 1
ATOM 605 N N . ILE A 1 80 ? 3.428 -13.904 -8.717 1.00 89.69 80 ILE A N 1
ATOM 606 C CA . ILE A 1 80 ? 2.272 -14.811 -8.754 1.00 89.69 80 ILE A CA 1
ATOM 607 C C . ILE A 1 80 ? 2.218 -15.659 -7.477 1.00 89.69 80 ILE A C 1
ATOM 609 O O . ILE A 1 80 ? 1.172 -15.742 -6.830 1.00 89.69 80 ILE A O 1
ATOM 613 N N . LEU A 1 81 ? 3.349 -16.257 -7.084 1.00 90.75 81 LEU A N 1
ATOM 614 C CA . LEU A 1 81 ? 3.435 -17.085 -5.881 1.00 90.75 81 LEU A CA 1
ATOM 615 C C . LEU A 1 81 ? 3.093 -16.288 -4.614 1.00 90.75 81 LEU A C 1
ATOM 617 O O . LEU A 1 81 ? 2.258 -16.719 -3.820 1.00 90.75 81 LEU A O 1
ATOM 621 N N . LEU A 1 82 ? 3.714 -15.121 -4.421 1.00 94.38 82 LEU A N 1
ATOM 622 C CA . LEU A 1 82 ? 3.466 -14.286 -3.245 1.00 94.38 82 LEU A CA 1
ATOM 623 C C . LEU A 1 82 ? 2.055 -13.707 -3.230 1.00 94.38 82 LEU A C 1
ATOM 625 O O . LEU A 1 82 ? 1.459 -13.640 -2.161 1.00 94.38 82 LEU A O 1
ATOM 629 N N . GLY A 1 83 ? 1.501 -13.343 -4.386 1.00 94.31 83 GLY A N 1
ATOM 630 C CA . GLY A 1 83 ? 0.112 -12.908 -4.502 1.00 94.31 83 GLY A CA 1
ATOM 631 C C . GLY A 1 83 ? -0.863 -14.003 -4.067 1.00 94.31 83 GLY A C 1
ATOM 632 O O . GLY A 1 83 ? -1.774 -13.737 -3.284 1.00 94.31 83 GLY A O 1
ATOM 633 N N . ALA A 1 84 ? -0.630 -15.251 -4.491 1.00 93.62 84 ALA A N 1
ATOM 634 C CA . ALA A 1 84 ? -1.433 -16.401 -4.077 1.00 93.62 84 ALA A CA 1
ATOM 635 C C . ALA A 1 84 ? -1.304 -16.695 -2.572 1.00 93.62 84 ALA A C 1
ATOM 637 O O . ALA A 1 84 ? -2.315 -16.868 -1.891 1.00 93.62 84 ALA A O 1
ATOM 638 N N . ILE A 1 85 ? -0.079 -16.695 -2.029 1.00 96.19 85 ILE A N 1
ATOM 639 C CA . ILE A 1 85 ? 0.161 -16.864 -0.586 1.00 96.19 85 ILE A CA 1
ATOM 640 C C . ILE A 1 85 ? -0.551 -15.759 0.198 1.00 96.19 85 ILE A C 1
ATOM 642 O O . ILE A 1 85 ? -1.257 -16.041 1.166 1.00 96.19 85 ILE A O 1
ATOM 646 N N . PHE A 1 86 ? -0.403 -14.506 -0.228 1.00 98.06 86 PHE A N 1
ATOM 647 C CA . PHE A 1 86 ? -1.018 -13.362 0.432 1.00 98.06 86 PHE A CA 1
ATOM 648 C C . PHE A 1 86 ? -2.549 -13.448 0.413 1.00 98.06 86 PHE A C 1
ATOM 650 O O . PHE A 1 86 ? -3.188 -13.245 1.446 1.00 98.06 86 PHE A O 1
ATOM 657 N N . PHE A 1 87 ? -3.133 -13.844 -0.722 1.00 97.75 87 PHE A N 1
ATOM 658 C CA . PHE A 1 87 ? -4.567 -14.092 -0.848 1.00 97.75 87 PHE A CA 1
ATOM 659 C C . PHE A 1 87 ? -5.048 -15.149 0.144 1.00 97.75 87 PHE A C 1
ATOM 661 O O . PHE A 1 87 ? -5.986 -14.894 0.899 1.00 97.75 87 PHE A O 1
ATOM 668 N N . VAL A 1 88 ? -4.379 -16.306 0.197 1.00 97.88 88 VAL A N 1
ATOM 669 C CA . VAL A 1 88 ? -4.730 -17.389 1.125 1.00 97.88 88 VAL A CA 1
ATOM 670 C C . VAL A 1 88 ? -4.634 -16.917 2.574 1.00 97.88 88 VAL A C 1
ATOM 672 O O . VAL A 1 88 ? -5.555 -17.156 3.349 1.00 97.88 88 VAL A O 1
ATOM 675 N N . LEU A 1 89 ? -3.573 -16.198 2.948 1.00 98.25 89 LEU A N 1
ATOM 676 C CA . LEU A 1 89 ? -3.402 -15.686 4.310 1.00 98.25 89 LEU A CA 1
ATOM 677 C C . LEU A 1 89 ? -4.521 -14.722 4.723 1.00 98.25 89 LEU A C 1
ATOM 679 O O . LEU A 1 89 ? -5.075 -14.867 5.815 1.00 98.25 89 LEU A O 1
ATOM 683 N N . ILE A 1 90 ? -4.891 -13.772 3.859 1.00 97.94 90 ILE A N 1
ATOM 684 C CA . ILE A 1 90 ? -6.017 -12.869 4.126 1.00 97.94 90 ILE A CA 1
ATOM 685 C C . ILE A 1 90 ? -7.316 -13.667 4.252 1.00 97.94 90 ILE A C 1
ATOM 687 O O . ILE A 1 90 ? -8.104 -13.433 5.167 1.00 97.94 90 ILE A O 1
ATOM 691 N N . ALA A 1 91 ? -7.545 -14.620 3.354 1.00 97.75 91 ALA A N 1
ATOM 692 C CA . ALA A 1 91 ? -8.776 -15.389 3.330 1.00 97.75 91 ALA A CA 1
ATOM 693 C C . ALA A 1 91 ? -8.923 -16.241 4.607 1.00 97.75 91 ALA A C 1
ATOM 695 O O . ALA A 1 91 ? -9.939 -16.163 5.301 1.00 97.75 91 ALA A O 1
ATOM 696 N N . LEU A 1 92 ? -7.860 -16.945 5.013 1.00 97.56 92 LEU A N 1
ATOM 697 C CA . LEU A 1 92 ? -7.807 -17.669 6.285 1.00 97.56 92 LEU A CA 1
ATOM 698 C C . LEU A 1 92 ? -8.002 -16.743 7.495 1.00 97.56 92 LEU A C 1
ATOM 700 O O . LEU A 1 92 ? -8.596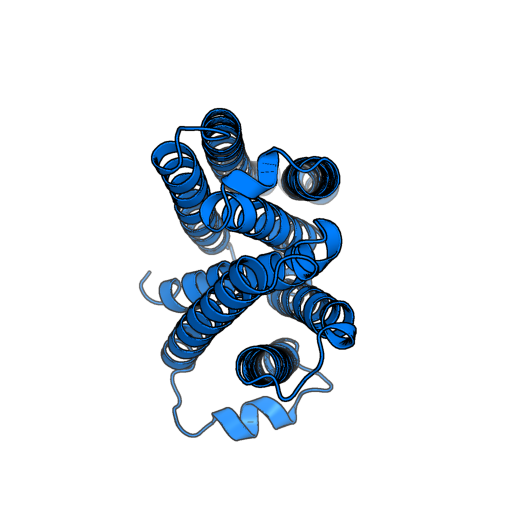 -17.157 8.495 1.00 97.56 92 LEU A O 1
ATOM 704 N N . ARG A 1 93 ? -7.541 -15.488 7.420 1.00 96.12 93 ARG A N 1
ATOM 705 C CA . ARG A 1 93 ? -7.792 -14.485 8.461 1.00 96.12 93 ARG A CA 1
ATOM 706 C C . ARG A 1 93 ? -9.259 -14.048 8.508 1.00 96.12 93 ARG A C 1
ATOM 708 O O . ARG A 1 93 ? -9.800 -13.945 9.609 1.00 96.12 93 ARG A O 1
ATOM 715 N N . VAL A 1 94 ? -9.911 -13.838 7.359 1.00 96.12 94 VAL A N 1
ATOM 716 C CA . VAL A 1 94 ? -11.345 -13.492 7.243 1.00 96.12 94 VAL A CA 1
ATOM 717 C C . VAL A 1 94 ? -12.244 -14.614 7.770 1.00 96.12 94 VAL A C 1
ATOM 719 O O . VAL A 1 94 ? -13.227 -14.338 8.461 1.00 96.12 94 VAL A O 1
ATOM 722 N N . TRP A 1 95 ? -11.896 -15.873 7.496 1.00 95.81 95 TRP A N 1
ATOM 723 C CA . TRP A 1 95 ? -12.617 -17.051 7.994 1.00 95.81 95 TRP A CA 1
ATOM 724 C C . TRP A 1 95 ? -12.267 -17.434 9.439 1.00 95.81 95 TRP A C 1
ATOM 726 O O . TRP A 1 95 ? -12.724 -18.466 9.919 1.00 95.81 95 TRP A O 1
ATOM 736 N N . ASN A 1 96 ? -11.487 -16.608 10.148 1.00 92.69 96 ASN A N 1
ATOM 737 C CA . ASN A 1 96 ? -11.041 -16.844 11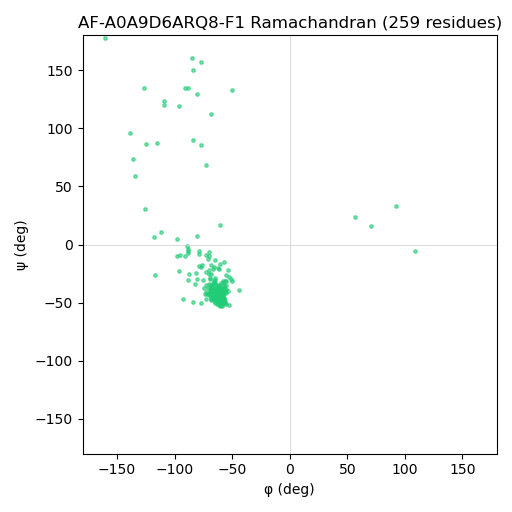.527 1.00 92.69 96 ASN A CA 1
ATOM 738 C C . ASN A 1 96 ? -10.283 -18.172 11.737 1.00 92.69 96 ASN A C 1
ATOM 740 O O . ASN A 1 96 ? -10.210 -18.668 12.860 1.00 92.69 96 ASN A O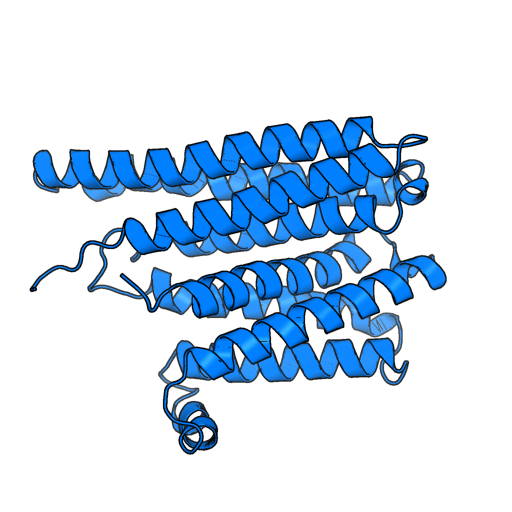 1
ATOM 744 N N . VAL A 1 97 ? -9.689 -18.734 10.678 1.00 96.25 97 VAL A N 1
ATOM 745 C CA . VAL A 1 97 ? -8.775 -19.884 10.782 1.00 96.25 97 VAL A CA 1
ATOM 746 C C . VAL A 1 97 ? -7.441 -19.425 11.370 1.00 96.25 97 VAL A C 1
ATOM 748 O O . VAL A 1 97 ? -6.886 -20.071 12.258 1.00 96.25 97 VAL A O 1
ATOM 751 N N . LEU A 1 98 ? -6.944 -18.268 10.917 1.00 93.38 98 LEU A N 1
ATOM 752 C CA . LEU A 1 98 ? -5.801 -17.596 11.529 1.00 93.38 98 LEU A CA 1
ATOM 753 C C . LEU A 1 98 ? -6.257 -16.661 12.656 1.00 93.38 98 LEU A C 1
ATOM 755 O O . LEU A 1 98 ? -7.203 -15.885 12.504 1.00 93.38 98 LEU A O 1
ATOM 759 N N . LYS A 1 99 ? -5.555 -16.727 13.792 1.00 90.94 99 LYS A N 1
ATOM 760 C CA . LYS A 1 99 ? -5.818 -15.896 14.979 1.00 90.94 99 LYS A CA 1
ATOM 761 C C . LYS A 1 99 ? -5.286 -14.474 14.782 1.00 90.94 99 LYS A C 1
ATOM 763 O O . LYS A 1 99 ? -4.311 -14.277 14.071 1.00 90.94 99 LYS A O 1
ATOM 768 N N . ALA A 1 100 ? -5.827 -13.498 15.515 1.00 83.62 100 ALA A N 1
ATOM 769 C CA . ALA A 1 100 ? -5.383 -12.095 15.453 1.00 83.62 100 ALA A CA 1
ATOM 770 C C . ALA A 1 100 ? -3.862 -11.897 15.665 1.00 83.62 100 ALA A C 1
ATOM 772 O O . ALA A 1 100 ? -3.270 -10.979 15.105 1.00 83.62 100 ALA A O 1
ATOM 773 N N . GLY A 1 101 ? -3.197 -12.796 16.404 1.00 87.69 101 GLY A N 1
ATOM 774 C CA . GLY A 1 101 ? -1.737 -12.780 16.568 1.00 87.69 101 GLY A CA 1
ATOM 775 C C . GLY A 1 101 ? -0.939 -12.928 15.263 1.00 87.69 101 GLY A C 1
ATOM 776 O O . GLY A 1 101 ? 0.237 -12.582 15.235 1.00 87.69 101 GLY A O 1
ATOM 777 N N . THR A 1 102 ? -1.556 -13.389 14.169 1.00 93.25 102 THR A N 1
ATOM 778 C CA . THR A 1 102 ? -0.899 -13.522 12.860 1.00 93.25 102 THR A CA 1
ATOM 779 C C . THR A 1 102 ? -1.012 -12.270 11.996 1.00 93.25 102 THR A C 1
ATOM 781 O O . THR A 1 102 ? -0.480 -12.267 10.891 1.00 93.25 102 THR A O 1
ATOM 784 N N . ASN A 1 103 ? -1.691 -11.210 12.445 1.00 95.31 103 ASN A N 1
ATOM 785 C CA . ASN A 1 103 ? -1.912 -10.013 11.628 1.00 95.31 103 ASN A CA 1
ATOM 786 C C . ASN A 1 103 ? -0.597 -9.410 11.109 1.00 95.31 103 ASN A C 1
ATOM 788 O O . ASN A 1 103 ? -0.502 -9.078 9.930 1.00 95.31 103 ASN A O 1
ATOM 792 N N . TRP A 1 104 ? 0.442 -9.358 11.951 1.00 96.50 104 TRP A N 1
ATOM 793 C CA . TRP A 1 104 ? 1.769 -8.883 11.548 1.00 96.50 104 TRP A CA 1
ATOM 794 C C . TRP A 1 104 ? 2.393 -9.740 10.449 1.00 96.50 104 TRP A C 1
ATOM 796 O O . TRP A 1 104 ? 2.973 -9.192 9.518 1.00 96.50 104 TRP A O 1
ATOM 806 N N . LEU A 1 105 ? 2.236 -11.065 10.515 1.00 97.12 105 LEU A N 1
ATOM 807 C CA . LEU A 1 105 ? 2.708 -11.966 9.463 1.00 97.12 105 LEU A CA 1
ATOM 808 C C . LEU A 1 105 ? 2.015 -11.651 8.132 1.00 97.12 105 LEU A C 1
ATOM 810 O O . LEU A 1 105 ? 2.686 -11.519 7.112 1.00 97.12 105 LEU A O 1
ATOM 814 N N . VAL A 1 106 ? 0.689 -11.483 8.145 1.00 97.75 106 VAL A N 1
ATOM 815 C CA . VAL A 1 106 ? -0.084 -11.150 6.937 1.00 97.75 106 VAL A CA 1
ATOM 816 C C . VAL A 1 106 ? 0.332 -9.783 6.382 1.00 97.75 106 VAL A C 1
ATOM 818 O O . VAL A 1 106 ? 0.559 -9.657 5.181 1.00 97.75 106 VAL A O 1
ATOM 821 N N . GLY A 1 107 ? 0.505 -8.779 7.248 1.00 97.75 107 GLY A N 1
ATOM 822 C CA . GLY A 1 107 ? 0.995 -7.453 6.866 1.00 97.75 107 GLY A CA 1
ATOM 823 C C . GLY A 1 107 ? 2.398 -7.488 6.250 1.00 97.75 107 GLY A C 1
ATOM 824 O O . GLY A 1 107 ? 2.612 -6.901 5.193 1.00 97.75 107 GLY A O 1
ATOM 825 N N . ILE A 1 108 ? 3.337 -8.226 6.852 1.00 98.25 108 ILE A N 1
ATOM 826 C CA . ILE A 1 108 ? 4.708 -8.390 6.337 1.00 98.25 108 ILE A CA 1
ATOM 827 C C . ILE A 1 108 ? 4.700 -9.075 4.968 1.00 98.25 108 ILE A C 1
ATOM 829 O O . ILE A 1 108 ? 5.380 -8.610 4.055 1.00 98.25 108 ILE A O 1
ATOM 833 N N . VAL A 1 109 ? 3.908 -10.138 4.788 1.00 98.38 109 VAL A N 1
ATOM 834 C CA . VAL A 1 109 ? 3.772 -10.795 3.478 1.00 98.38 109 VAL A CA 1
ATOM 835 C C . VAL A 1 109 ? 3.203 -9.828 2.439 1.00 98.38 109 VAL A C 1
ATOM 837 O O . VAL A 1 109 ? 3.702 -9.801 1.317 1.00 98.38 109 VAL A O 1
ATOM 840 N N . GLY A 1 110 ? 2.235 -8.983 2.808 1.00 98.25 110 GLY A N 1
ATOM 841 C CA . GLY A 1 110 ? 1.724 -7.920 1.938 1.00 98.25 110 GLY A CA 1
ATOM 842 C C . GLY A 1 110 ? 2.811 -6.932 1.496 1.00 98.25 110 GLY A C 1
ATOM 843 O O . GLY A 1 110 ? 2.902 -6.603 0.314 1.00 98.25 110 GLY A O 1
ATOM 844 N N . VAL A 1 111 ? 3.690 -6.508 2.410 1.00 98.38 111 VAL A N 1
ATOM 845 C CA . VAL A 1 111 ? 4.837 -5.642 2.077 1.00 98.38 111 VAL A CA 1
ATOM 846 C C . VAL A 1 111 ? 5.809 -6.350 1.131 1.00 98.38 111 VAL A C 1
ATOM 848 O O . VAL A 1 111 ? 6.216 -5.772 0.124 1.00 98.38 111 VAL A O 1
ATOM 851 N N . ILE A 1 112 ? 6.156 -7.611 1.411 1.00 98.31 112 ILE A N 1
ATOM 852 C CA . ILE A 1 112 ? 7.045 -8.416 0.557 1.00 98.31 112 ILE A CA 1
ATOM 853 C C . ILE A 1 112 ? 6.434 -8.602 -0.837 1.00 98.31 112 ILE A C 1
ATOM 855 O O . ILE A 1 112 ? 7.145 -8.501 -1.835 1.00 98.31 112 ILE A O 1
ATOM 859 N N . PHE A 1 113 ? 5.122 -8.818 -0.923 1.00 97.81 113 PHE A N 1
ATOM 860 C CA . PHE A 1 113 ? 4.401 -8.901 -2.189 1.00 97.81 113 PHE A CA 1
ATOM 861 C C . PHE A 1 113 ? 4.547 -7.611 -3.009 1.00 97.81 113 PHE A C 1
ATOM 863 O O . PHE A 1 113 ? 4.928 -7.680 -4.176 1.00 97.81 113 PHE A O 1
ATOM 870 N N . VAL A 1 114 ? 4.346 -6.434 -2.403 1.00 98.19 114 VAL A N 1
ATOM 871 C CA . VAL A 1 114 ? 4.532 -5.139 -3.090 1.00 98.19 114 VAL A CA 1
ATOM 872 C C . VAL A 1 114 ? 5.993 -4.912 -3.497 1.00 98.19 114 VAL A C 1
ATOM 874 O O . VAL A 1 114 ? 6.253 -4.406 -4.591 1.00 98.19 114 VAL A O 1
ATOM 877 N N . LEU A 1 115 ? 6.954 -5.325 -2.665 1.00 96.94 115 LEU A N 1
ATOM 878 C CA . LEU A 1 115 ? 8.376 -5.276 -3.011 1.00 96.94 115 LEU A CA 1
ATOM 879 C C . LEU A 1 115 ? 8.671 -6.127 -4.245 1.00 96.94 115 LEU A C 1
ATOM 881 O O . LEU A 1 115 ? 9.255 -5.615 -5.196 1.00 96.94 115 LEU A O 1
ATOM 885 N N . VAL A 1 116 ? 8.241 -7.387 -4.269 1.00 95.69 116 VAL A N 1
ATOM 886 C CA . VAL A 1 116 ? 8.460 -8.289 -5.409 1.00 95.69 116 VAL A CA 1
ATOM 887 C C . VAL A 1 116 ? 7.770 -7.782 -6.672 1.00 95.69 116 VAL A C 1
ATOM 889 O O . VAL A 1 116 ? 8.402 -7.752 -7.725 1.00 95.69 116 VAL A O 1
ATOM 892 N N . MET A 1 117 ? 6.535 -7.295 -6.553 1.00 94.44 117 MET A N 1
ATOM 893 C CA . MET A 1 117 ? 5.796 -6.660 -7.646 1.00 94.44 117 MET A CA 1
ATOM 894 C C . MET A 1 117 ? 6.575 -5.480 -8.253 1.00 94.44 117 MET A C 1
ATOM 896 O O . MET A 1 117 ? 6.657 -5.325 -9.470 1.00 94.44 117 MET A O 1
ATOM 900 N N . SER A 1 118 ? 7.225 -4.663 -7.417 1.00 94.56 118 SER A N 1
ATOM 901 C CA . SER A 1 118 ? 8.031 -3.533 -7.896 1.00 94.56 118 SER A CA 1
ATOM 902 C C . SER A 1 118 ? 9.329 -3.947 -8.611 1.00 94.56 118 SER A C 1
ATOM 904 O O . SER A 1 118 ? 9.813 -3.206 -9.471 1.00 94.56 118 SER A O 1
ATOM 906 N N . GLN A 1 119 ? 9.884 -5.133 -8.314 1.00 94.00 119 GLN A N 1
ATOM 907 C CA . GLN A 1 119 ? 11.146 -5.600 -8.908 1.00 94.00 119 GLN A CA 1
ATOM 908 C C . GLN A 1 119 ? 11.035 -5.906 -10.401 1.00 94.00 119 GLN A C 1
ATOM 910 O O . GLN A 1 119 ? 12.028 -5.774 -11.114 1.00 94.00 119 GLN A O 1
ATOM 915 N N . ILE A 1 120 ? 9.834 -6.238 -10.890 1.00 90.06 120 ILE A N 1
ATOM 916 C CA . ILE A 1 120 ? 9.570 -6.414 -12.327 1.00 90.06 120 ILE A CA 1
ATOM 917 C C . ILE A 1 120 ? 9.980 -5.158 -13.111 1.00 90.06 120 ILE A C 1
ATOM 919 O O . ILE A 1 120 ? 10.491 -5.259 -14.225 1.00 90.06 120 ILE A O 1
ATOM 923 N N . TYR A 1 121 ? 9.807 -3.981 -12.507 1.00 89.38 121 TYR A N 1
ATOM 924 C CA . TYR A 1 121 ? 10.154 -2.695 -13.106 1.00 89.38 121 TYR A CA 1
ATOM 925 C C . TYR A 1 121 ? 11.571 -2.265 -12.726 1.00 89.38 121 TYR A C 1
ATOM 927 O O . TYR A 1 121 ? 12.355 -1.921 -13.606 1.00 89.38 121 TYR A O 1
ATOM 935 N N . ALA A 1 122 ? 11.926 -2.359 -11.440 1.00 89.50 122 ALA A N 1
ATOM 936 C CA . ALA A 1 122 ? 13.227 -1.925 -10.924 1.00 89.50 122 ALA A CA 1
ATOM 937 C C . ALA A 1 122 ? 14.420 -2.631 -11.594 1.00 89.50 122 ALA A C 1
ATOM 939 O O . ALA A 1 122 ? 15.487 -2.045 -11.749 1.00 89.50 122 ALA A O 1
ATOM 940 N N . GLN A 1 123 ? 14.249 -3.885 -12.018 1.00 88.06 123 GLN A N 1
ATOM 941 C CA . GLN A 1 123 ? 15.307 -4.692 -12.636 1.00 88.06 123 GLN A CA 1
ATOM 942 C C . GLN A 1 123 ? 15.243 -4.698 -14.173 1.00 88.06 123 GLN A C 1
ATOM 944 O O . GLN A 1 123 ? 16.006 -5.413 -14.821 1.00 88.06 123 GLN A O 1
ATOM 949 N N . ASN A 1 124 ? 14.341 -3.922 -14.783 1.00 83.62 124 ASN A N 1
ATOM 950 C CA . ASN A 1 124 ? 14.158 -3.927 -16.231 1.00 83.62 124 ASN A CA 1
ATOM 951 C C . ASN A 1 124 ? 15.157 -3.001 -16.940 1.00 83.62 124 ASN A C 1
ATOM 953 O O . ASN A 1 124 ? 14.857 -1.842 -17.215 1.00 83.62 124 ASN A O 1
ATOM 957 N N . ALA A 1 125 ? 16.318 -3.545 -17.306 1.00 77.38 125 ALA A N 1
ATOM 958 C CA . ALA A 1 125 ? 17.384 -2.807 -17.989 1.00 77.38 125 ALA A CA 1
ATOM 959 C C . ALA A 1 125 ? 16.986 -2.226 -19.365 1.00 77.38 125 ALA A C 1
ATOM 961 O O . ALA A 1 125 ? 17.615 -1.281 -19.835 1.00 77.38 125 ALA A O 1
ATOM 962 N N . VAL A 1 126 ? 15.938 -2.753 -20.012 1.00 77.94 126 VAL A N 1
ATOM 963 C CA . VAL A 1 126 ? 15.464 -2.276 -21.328 1.00 77.94 126 VAL A CA 1
ATOM 964 C C . VAL A 1 126 ? 14.630 -0.992 -21.205 1.00 77.94 126 VAL A C 1
ATOM 966 O O . VAL A 1 126 ? 14.457 -0.269 -22.188 1.00 77.94 126 VAL A O 1
ATOM 969 N N . ALA A 1 127 ? 14.132 -0.691 -20.001 1.00 78.50 127 ALA A N 1
ATOM 970 C CA . ALA A 1 127 ? 13.366 0.508 -19.675 1.00 78.50 127 ALA A CA 1
ATOM 971 C C . ALA A 1 127 ? 14.152 1.375 -18.666 1.00 78.50 127 ALA A C 1
ATOM 973 O O . ALA A 1 127 ? 13.948 1.245 -17.456 1.00 78.50 127 ALA A O 1
ATOM 974 N N . PRO A 1 128 ? 15.038 2.285 -19.123 1.00 74.12 128 PRO A N 1
ATOM 975 C CA . PRO A 1 128 ? 15.972 3.008 -18.251 1.00 74.12 128 PRO A CA 1
ATOM 976 C C . PRO A 1 128 ? 15.313 3.816 -17.127 1.00 74.12 128 PRO A C 1
ATOM 978 O O . PRO A 1 128 ? 15.861 3.908 -16.034 1.00 74.12 128 PRO A O 1
ATOM 981 N N . LEU A 1 129 ? 14.116 4.366 -17.365 1.00 73.56 129 LEU A N 1
ATOM 982 C CA . LEU A 1 129 ? 13.331 5.065 -16.338 1.00 73.56 129 LEU A CA 1
ATOM 983 C C . LEU A 1 129 ? 12.938 4.165 -15.168 1.00 73.56 129 LEU A C 1
ATOM 985 O O . LEU A 1 129 ? 12.817 4.612 -14.026 1.00 73.56 129 LEU A O 1
ATOM 989 N N . TRP A 1 130 ? 12.668 2.902 -15.471 1.00 81.25 130 TRP A N 1
ATOM 990 C CA . TRP A 1 130 ? 12.221 1.934 -14.489 1.00 81.25 130 TRP A CA 1
ATOM 991 C C . TRP A 1 130 ? 13.391 1.251 -13.804 1.00 81.25 130 TRP A C 1
ATOM 993 O O . TRP A 1 130 ? 13.227 0.844 -12.660 1.00 81.25 130 TRP A O 1
ATOM 1003 N N . HIS A 1 131 ? 14.561 1.176 -14.446 1.00 85.62 131 HIS A N 1
ATOM 1004 C CA . HIS A 1 131 ? 15.751 0.536 -13.893 1.00 85.62 131 HIS A CA 1
ATOM 1005 C C . HIS A 1 131 ? 16.403 1.351 -12.763 1.00 85.62 131 HIS A C 1
ATOM 1007 O O . HIS A 1 131 ? 17.478 1.931 -12.898 1.00 85.62 131 HIS A O 1
ATOM 1013 N N . SER A 1 132 ? 15.700 1.441 -11.639 1.00 83.62 132 SER A N 1
ATOM 1014 C CA . SER A 1 132 ? 16.027 2.305 -10.516 1.00 83.62 132 SER A CA 1
ATOM 1015 C C . SER A 1 132 ? 15.339 1.853 -9.234 1.00 83.62 132 SER A C 1
ATOM 1017 O O . SER A 1 132 ? 14.518 0.936 -9.216 1.00 83.62 132 SER A O 1
ATOM 1019 N N . TRP A 1 133 ? 15.621 2.550 -8.134 1.00 86.69 133 TRP A N 1
ATOM 1020 C CA . TRP A 1 133 ? 14.850 2.401 -6.896 1.00 86.69 133 TRP A CA 1
ATOM 1021 C C . TRP A 1 133 ? 13.510 3.152 -6.937 1.00 86.69 133 TRP A C 1
ATOM 1023 O O . TRP A 1 133 ? 12.681 2.977 -6.043 1.00 86.69 133 TRP A O 1
ATOM 1033 N N . GLY A 1 134 ? 13.270 3.961 -7.975 1.00 86.38 134 GLY A N 1
ATOM 1034 C CA . GLY A 1 134 ? 12.064 4.769 -8.134 1.00 86.38 134 GLY A CA 1
ATOM 1035 C C . GLY A 1 134 ? 10.770 3.949 -8.071 1.00 86.38 134 GLY A C 1
ATOM 1036 O O . GLY A 1 134 ? 9.908 4.273 -7.248 1.00 86.38 134 GLY A O 1
ATOM 1037 N N . PRO A 1 135 ? 10.622 2.856 -8.850 1.00 89.44 135 PRO A N 1
ATOM 1038 C CA . PRO A 1 135 ? 9.451 1.988 -8.763 1.00 89.44 135 PRO A CA 1
ATOM 1039 C C . PRO A 1 135 ? 9.248 1.388 -7.373 1.00 89.44 135 PRO A C 1
ATOM 1041 O O . PRO A 1 135 ? 8.123 1.374 -6.887 1.00 89.44 135 PRO A O 1
ATOM 1044 N N . ILE A 1 136 ? 10.313 0.955 -6.694 1.00 93.12 136 ILE A N 1
ATOM 1045 C CA . ILE A 1 136 ? 10.214 0.359 -5.351 1.00 93.12 136 ILE A CA 1
ATOM 1046 C C . ILE A 1 136 ? 9.576 1.360 -4.381 1.00 93.12 136 ILE A C 1
ATOM 1048 O O . ILE A 1 136 ? 8.573 1.060 -3.729 1.00 93.12 136 ILE A O 1
ATOM 1052 N N . LEU A 1 137 ? 10.118 2.578 -4.332 1.00 91.94 137 LEU A N 1
ATOM 1053 C CA . LEU A 1 137 ? 9.645 3.627 -3.431 1.00 91.94 137 L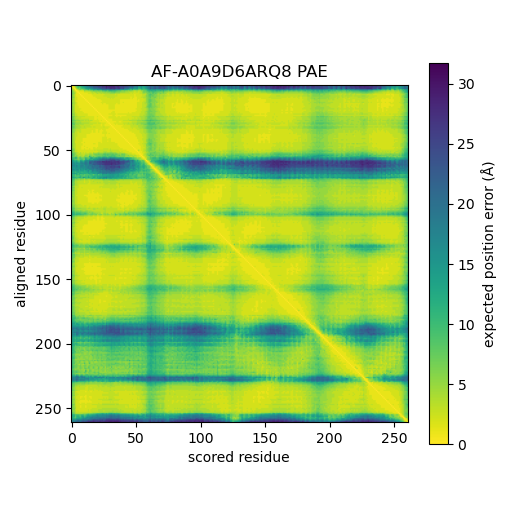EU A CA 1
ATOM 1054 C C . LEU A 1 137 ? 8.246 4.122 -3.813 1.00 91.94 137 LEU A C 1
ATOM 1056 O O . LEU A 1 137 ? 7.399 4.299 -2.940 1.00 91.94 137 LEU A O 1
ATOM 1060 N N . SER A 1 138 ? 7.958 4.266 -5.109 1.00 90.00 138 SER A N 1
ATOM 1061 C CA . SER A 1 138 ? 6.630 4.665 -5.584 1.00 90.00 138 SER A CA 1
ATOM 1062 C C . SER A 1 138 ? 5.553 3.629 -5.239 1.00 90.00 138 SER A C 1
ATOM 1064 O O . SER A 1 138 ? 4.452 3.986 -4.806 1.00 90.00 138 SER A O 1
ATOM 1066 N N . PHE A 1 139 ? 5.861 2.337 -5.380 1.00 94.75 139 PHE A N 1
ATOM 1067 C CA . PHE A 1 139 ? 4.923 1.258 -5.077 1.00 94.75 139 PHE A CA 1
ATOM 1068 C C . PHE A 1 139 ? 4.631 1.173 -3.575 1.00 94.75 139 PHE A C 1
ATOM 1070 O O . PHE A 1 139 ? 3.464 1.111 -3.181 1.00 94.75 139 PHE A O 1
ATOM 1077 N N . LEU A 1 140 ? 5.668 1.237 -2.736 1.00 95.75 140 LEU A N 1
ATOM 1078 C CA . LEU A 1 140 ? 5.508 1.267 -1.281 1.00 95.75 140 LEU A CA 1
ATOM 1079 C C . LEU A 1 140 ? 4.785 2.530 -0.806 1.00 95.75 140 LEU A C 1
ATOM 1081 O O . LEU A 1 140 ? 3.913 2.448 0.056 1.00 95.75 140 LEU A O 1
ATOM 1085 N N . GLY A 1 141 ? 5.098 3.691 -1.383 1.00 94.19 141 GLY A N 1
ATOM 1086 C CA . GLY A 1 141 ? 4.441 4.937 -1.009 1.00 94.19 141 GLY A CA 1
ATOM 1087 C C . GLY A 1 141 ? 2.951 4.933 -1.346 1.00 94.19 141 GLY A C 1
ATOM 1088 O O . GLY A 1 141 ? 2.126 5.305 -0.513 1.00 94.19 141 GLY A O 1
ATOM 1089 N N . THR A 1 142 ? 2.593 4.400 -2.517 1.00 95.12 142 THR A N 1
ATOM 1090 C CA . THR A 1 142 ? 1.192 4.199 -2.917 1.00 95.12 142 THR A CA 1
ATOM 1091 C C . THR A 1 142 ? 0.473 3.227 -1.973 1.00 95.12 142 THR A C 1
ATOM 1093 O O . THR A 1 142 ? -0.641 3.514 -1.537 1.00 95.12 142 THR A O 1
ATOM 1096 N N . MET A 1 143 ? 1.119 2.115 -1.595 1.00 97.69 143 MET A N 1
ATOM 1097 C CA . MET A 1 143 ? 0.592 1.149 -0.620 1.00 97.69 143 MET A CA 1
ATOM 1098 C C . MET A 1 143 ? 0.279 1.811 0.732 1.00 97.69 143 MET A C 1
ATOM 1100 O O . MET A 1 143 ? -0.808 1.609 1.274 1.00 97.69 143 MET A O 1
ATOM 1104 N N . LEU A 1 144 ? 1.199 2.620 1.270 1.00 96.50 144 LEU A N 1
ATOM 1105 C CA . LEU A 1 144 ? 1.010 3.305 2.553 1.00 96.50 144 LEU A CA 1
ATOM 1106 C C . LEU A 1 144 ? -0.137 4.324 2.507 1.00 96.50 144 LEU A C 1
ATOM 1108 O O . LEU A 1 144 ? -0.960 4.361 3.421 1.00 96.50 144 LEU A O 1
ATOM 1112 N N . LEU A 1 145 ? -0.223 5.118 1.437 1.00 94.44 145 LEU A N 1
ATOM 1113 C CA . LEU A 1 145 ? -1.253 6.150 1.283 1.00 94.44 145 LEU A CA 1
ATOM 1114 C C . LEU A 1 145 ? -2.650 5.558 1.101 1.00 94.44 145 LEU A C 1
ATOM 1116 O O . LEU A 1 145 ? -3.599 5.991 1.764 1.00 94.44 145 LEU A O 1
ATOM 1120 N N . LEU A 1 146 ? -2.772 4.539 0.246 1.00 96.44 146 LEU A N 1
ATOM 1121 C CA . LEU A 1 146 ? -4.023 3.811 0.048 1.00 96.44 146 LEU A CA 1
ATOM 1122 C C . LEU A 1 146 ? -4.454 3.099 1.330 1.00 96.44 146 LEU A C 1
ATOM 1124 O O . LEU A 1 146 ? -5.604 3.228 1.735 1.00 96.44 146 LEU A O 1
ATOM 1128 N N . GLY A 1 147 ? -3.538 2.396 2.001 1.00 96.12 147 GLY A N 1
ATOM 1129 C CA . GLY A 1 147 ? -3.826 1.699 3.254 1.00 96.12 147 GLY A CA 1
ATOM 1130 C C . GLY A 1 147 ? -4.258 2.641 4.378 1.00 96.12 147 GLY A C 1
ATOM 1131 O O . GLY A 1 147 ? -5.273 2.398 5.030 1.00 96.12 147 GLY A O 1
ATOM 1132 N N . GLY A 1 148 ? -3.519 3.736 4.585 1.00 92.50 148 GLY A N 1
ATOM 1133 C CA . GLY A 1 148 ? -3.794 4.700 5.652 1.00 92.50 148 GLY A CA 1
ATOM 1134 C C . GLY A 1 148 ? -5.158 5.369 5.496 1.00 92.50 148 GLY A C 1
ATOM 1135 O O . GLY A 1 148 ? -5.943 5.420 6.443 1.00 92.50 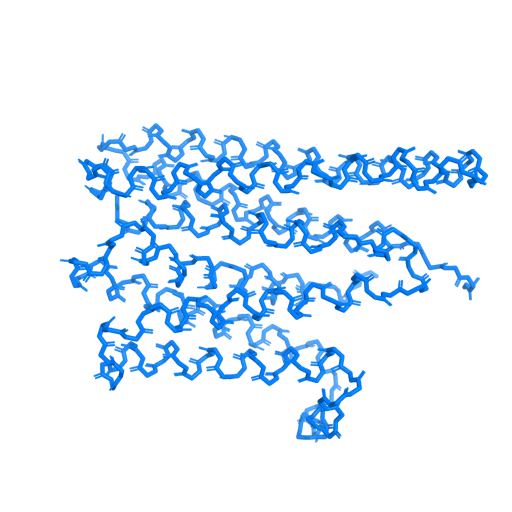148 GLY A O 1
ATOM 1136 N N . THR A 1 149 ? -5.482 5.821 4.285 1.00 93.00 149 THR A N 1
ATOM 1137 C CA . THR A 1 149 ? -6.781 6.457 4.015 1.00 93.00 149 THR A CA 1
ATOM 1138 C C . THR A 1 149 ? -7.933 5.464 3.922 1.00 93.00 149 THR A C 1
ATOM 1140 O O . THR A 1 149 ? -9.038 5.790 4.356 1.00 93.00 149 THR A O 1
ATOM 1143 N N . ALA A 1 150 ? -7.691 4.227 3.475 1.00 95.44 150 ALA A N 1
ATOM 1144 C CA . ALA A 1 150 ? -8.689 3.162 3.530 1.00 95.44 150 ALA A CA 1
ATOM 1145 C C . ALA A 1 150 ? -9.110 2.851 4.970 1.00 95.44 150 ALA A C 1
ATOM 1147 O O . ALA A 1 150 ? -10.304 2.710 5.229 1.00 95.44 150 ALA A O 1
ATOM 1148 N N . VAL A 1 151 ? -8.170 2.788 5.923 1.00 93.75 151 VAL A N 1
ATOM 1149 C CA . VAL A 1 151 ? -8.508 2.563 7.340 1.00 93.75 151 VAL A CA 1
ATOM 1150 C C . VAL A 1 151 ? -9.461 3.642 7.857 1.00 93.75 151 VAL A C 1
ATOM 1152 O O . VAL A 1 151 ? -10.493 3.301 8.432 1.00 93.75 151 VAL A O 1
ATOM 1155 N N . LEU A 1 152 ? -9.196 4.922 7.576 1.00 91.56 152 LEU A N 1
ATOM 1156 C CA . LEU A 1 152 ? -10.085 6.016 7.990 1.00 91.56 152 LEU A CA 1
ATOM 1157 C C . LEU A 1 152 ? -11.428 6.018 7.247 1.00 91.56 152 LEU A C 1
ATOM 1159 O O . LEU A 1 152 ? -12.462 6.317 7.839 1.00 91.56 152 LEU A O 1
ATOM 1163 N N . ALA A 1 153 ? -11.455 5.640 5.969 1.00 92.25 153 ALA A N 1
ATOM 1164 C CA . ALA A 1 153 ? -12.701 5.526 5.209 1.00 92.25 153 ALA A CA 1
ATOM 1165 C C . ALA A 1 153 ? -13.588 4.356 5.688 1.00 92.25 153 ALA A C 1
ATOM 1167 O O . ALA A 1 153 ? -14.821 4.411 5.580 1.00 92.25 153 ALA A O 1
ATOM 1168 N N . LEU A 1 154 ? -12.977 3.286 6.208 1.00 92.94 154 LEU A N 1
ATOM 1169 C CA . LEU A 1 154 ? -13.664 2.094 6.714 1.00 92.94 154 LEU A CA 1
ATOM 1170 C C . LEU A 1 154 ? -14.052 2.205 8.191 1.00 92.94 154 LEU A C 1
ATOM 1172 O O . LEU A 1 154 ? -15.082 1.644 8.577 1.00 92.94 154 LEU A O 1
ATOM 1176 N N . ALA A 1 155 ? -13.275 2.935 8.984 1.00 90.38 155 ALA A N 1
ATOM 1177 C CA . ALA A 1 155 ? -13.508 3.173 10.401 1.00 90.38 155 ALA A CA 1
ATOM 1178 C C . ALA A 1 155 ? -13.266 4.658 10.750 1.00 90.38 155 ALA A C 1
ATOM 1180 O O . ALA A 1 155 ? -12.253 4.983 11.364 1.00 90.38 155 ALA A O 1
ATOM 1181 N N . PRO A 1 156 ? -14.175 5.578 10.371 1.00 85.44 156 PRO A N 1
ATOM 1182 C CA . PRO A 1 156 ? -13.998 7.009 10.641 1.00 85.44 156 PRO A CA 1
ATOM 1183 C C . PRO A 1 156 ? -13.863 7.307 12.137 1.00 85.44 156 PRO A C 1
ATOM 1185 O O . PRO A 1 156 ? -12.991 8.063 12.547 1.00 85.44 156 PRO A O 1
ATOM 1188 N N . ASP A 1 157 ? -14.645 6.633 12.977 1.00 86.75 157 ASP A N 1
ATOM 1189 C CA . ASP A 1 157 ? -14.615 6.834 14.432 1.00 86.75 157 ASP A CA 1
ATOM 1190 C C . ASP A 1 157 ? -13.264 6.418 15.055 1.00 86.75 157 ASP A C 1
ATOM 1192 O O . ASP A 1 157 ? -12.941 6.777 16.185 1.00 86.75 157 ASP A O 1
ATOM 1196 N N . ALA A 1 158 ? -12.420 5.691 14.310 1.00 87.75 158 ALA A N 1
ATOM 1197 C CA . ALA A 1 158 ? -11.083 5.316 14.749 1.00 87.75 158 ALA A CA 1
ATOM 1198 C C . ALA A 1 158 ? -10.122 6.515 14.850 1.00 87.75 158 ALA A C 1
ATOM 1200 O O . ALA A 1 158 ? -9.114 6.412 15.541 1.00 87.75 158 ALA A O 1
ATOM 1201 N N . TRP A 1 159 ? -10.421 7.659 14.228 1.00 85.31 159 TRP A N 1
ATOM 1202 C CA . TRP A 1 159 ? -9.584 8.866 14.308 1.00 85.31 159 TRP A CA 1
ATOM 1203 C C . TRP A 1 159 ? -9.532 9.511 15.689 1.00 85.31 159 TRP A C 1
ATOM 1205 O O . TRP A 1 159 ? -8.581 10.214 16.004 1.00 85.31 159 TRP A O 1
ATOM 1215 N N . GLU A 1 160 ? -10.505 9.243 16.556 1.00 87.88 160 GLU A N 1
ATOM 1216 C CA . GLU A 1 160 ? -10.435 9.697 17.949 1.00 87.88 160 GLU A CA 1
ATOM 1217 C C . GLU A 1 160 ? -9.363 8.934 18.749 1.00 87.88 160 GLU A C 1
ATOM 1219 O O . GLU A 1 160 ? -9.024 9.301 19.873 1.00 87.88 160 GLU A O 1
ATOM 1224 N N . ARG A 1 161 ? -8.796 7.863 18.175 1.00 91.06 161 ARG A N 1
ATOM 1225 C CA . ARG A 1 161 ? -7.835 6.980 18.837 1.00 91.06 161 ARG A CA 1
ATOM 1226 C C . ARG A 1 161 ? -6.404 7.407 18.478 1.00 91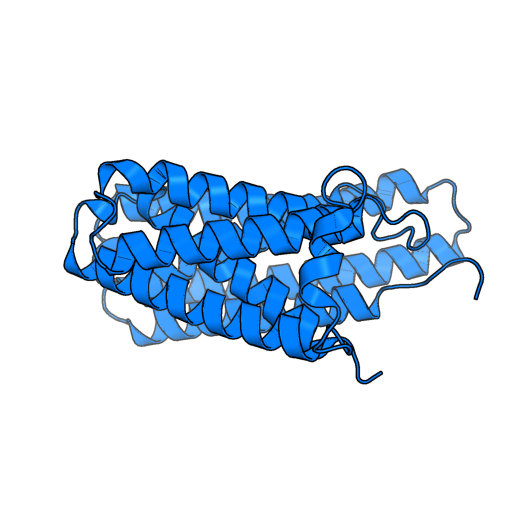.06 161 ARG A C 1
ATOM 1228 O O . ARG A 1 161 ? -6.011 7.283 17.315 1.00 91.06 161 ARG A O 1
ATOM 1235 N N . PRO A 1 162 ? -5.562 7.797 19.457 1.00 90.31 162 PRO A N 1
ATOM 1236 C CA . PRO A 1 162 ? -4.213 8.307 19.184 1.00 90.31 162 PRO A CA 1
ATOM 1237 C C . PRO A 1 162 ? -3.321 7.348 18.386 1.00 90.31 162 PRO A C 1
ATOM 1239 O O . PRO A 1 162 ? -2.564 7.781 17.522 1.00 90.31 162 PRO A O 1
ATOM 1242 N N . ALA A 1 163 ? -3.436 6.038 18.631 1.00 90.06 163 ALA A N 1
ATOM 1243 C CA . ALA A 1 163 ? -2.671 5.023 17.905 1.00 90.06 163 ALA A CA 1
ATOM 1244 C C . ALA A 1 163 ? -3.027 4.970 16.408 1.00 90.06 163 ALA A C 1
ATOM 1246 O O . ALA A 1 163 ? -2.152 4.761 15.570 1.00 90.06 163 ALA A O 1
ATOM 1247 N N . VAL A 1 164 ? -4.297 5.203 16.066 1.00 90.56 164 VAL A N 1
ATOM 1248 C CA . VAL A 1 164 ? -4.764 5.225 14.677 1.00 90.56 164 VAL A CA 1
ATOM 1249 C C . VAL A 1 164 ? -4.270 6.484 13.985 1.00 90.56 164 VAL A C 1
ATOM 1251 O O . VAL A 1 164 ? -3.704 6.387 12.900 1.00 90.56 164 VAL A O 1
ATOM 1254 N N . VAL A 1 165 ? -4.407 7.646 14.630 1.00 88.75 165 VAL A N 1
ATOM 1255 C CA . VAL A 1 165 ? -3.903 8.920 14.095 1.00 88.75 165 VAL A CA 1
ATOM 1256 C C . VAL A 1 165 ? -2.401 8.847 13.858 1.00 88.75 165 VAL A C 1
ATOM 1258 O O . VAL A 1 165 ? -1.948 9.211 12.776 1.00 88.75 165 VAL A O 1
ATOM 1261 N N . ALA A 1 166 ? -1.634 8.329 14.819 1.00 90.06 166 ALA A N 1
ATOM 1262 C CA . ALA A 1 166 ? -0.193 8.155 14.677 1.00 90.06 166 ALA A CA 1
ATOM 1263 C C . ALA A 1 166 ? 0.146 7.202 13.520 1.00 90.06 166 ALA A C 1
ATOM 1265 O O . ALA A 1 166 ? 0.887 7.583 12.618 1.00 90.06 166 ALA A O 1
ATOM 1266 N N . GLY A 1 167 ? -0.448 6.003 13.493 1.00 91.00 167 GLY A N 1
ATOM 1267 C CA . GLY A 1 167 ? -0.188 5.007 12.451 1.00 91.00 167 GLY A CA 1
ATOM 1268 C C . GLY A 1 167 ? -0.548 5.494 11.043 1.00 91.00 167 GLY A C 1
ATOM 1269 O O . GLY A 1 167 ? 0.247 5.336 10.115 1.00 91.00 167 GLY A O 1
ATOM 1270 N N . VAL A 1 168 ? -1.710 6.135 10.878 1.00 91.06 168 VAL A N 1
ATOM 1271 C CA . VAL A 1 168 ? -2.126 6.706 9.589 1.00 91.06 168 VAL A CA 1
ATOM 1272 C C . VAL A 1 168 ? -1.240 7.889 9.211 1.00 91.06 168 VAL A C 1
ATOM 1274 O O . VAL A 1 168 ? -0.740 7.915 8.092 1.00 91.06 168 VAL A O 1
ATOM 1277 N N . SER A 1 169 ? -0.974 8.830 10.119 1.00 88.88 169 SER A N 1
ATOM 1278 C CA . SER A 1 169 ? -0.128 9.996 9.821 1.00 88.88 169 SER A CA 1
ATOM 1279 C C . SER A 1 169 ? 1.286 9.580 9.418 1.00 88.88 169 SER A C 1
ATOM 1281 O O . SER A 1 169 ? 1.810 10.089 8.430 1.00 88.88 169 SER A O 1
ATOM 1283 N N . SER A 1 170 ? 1.883 8.604 10.110 1.00 89.44 170 SER A N 1
ATOM 1284 C CA . SER A 1 170 ? 3.179 8.036 9.728 1.00 89.44 170 SER A CA 1
ATOM 1285 C C . SER A 1 170 ? 3.143 7.390 8.343 1.00 89.44 170 SER A C 1
ATOM 1287 O O . SER A 1 170 ? 4.080 7.572 7.569 1.00 89.44 170 SER A O 1
ATOM 1289 N N . ALA A 1 171 ? 2.065 6.681 7.994 1.00 92.38 171 ALA A N 1
ATOM 1290 C CA . ALA A 1 171 ? 1.901 6.112 6.659 1.00 92.38 171 ALA A CA 1
ATOM 1291 C C . ALA A 1 171 ? 1.725 7.192 5.580 1.00 92.38 171 ALA A C 1
ATOM 1293 O O . ALA A 1 171 ? 2.320 7.074 4.511 1.00 92.38 171 ALA A O 1
ATOM 1294 N N . LEU A 1 172 ? 0.975 8.264 5.854 1.00 90.56 172 LEU A N 1
ATOM 1295 C CA . LEU A 1 172 ? 0.811 9.374 4.913 1.00 90.56 172 LEU A CA 1
ATOM 1296 C C . LEU A 1 172 ? 2.136 10.110 4.684 1.00 90.56 172 LEU A C 1
ATOM 1298 O O . LEU A 1 172 ? 2.536 10.309 3.540 1.00 90.56 172 LEU A O 1
ATOM 1302 N N . VAL A 1 173 ? 2.849 10.459 5.757 1.00 89.94 173 VAL A N 1
ATOM 1303 C CA . VAL A 1 173 ? 4.152 11.137 5.675 1.00 89.94 173 VAL A CA 1
ATOM 1304 C C . VAL A 1 173 ? 5.183 10.246 4.989 1.00 89.94 173 VAL A C 1
ATOM 1306 O O . VAL A 1 173 ? 5.831 10.680 4.039 1.00 89.94 173 VAL A O 1
ATOM 1309 N N . GLY A 1 174 ? 5.308 8.988 5.419 1.00 89.75 174 GLY A N 1
ATOM 1310 C CA . GLY A 1 174 ? 6.232 8.028 4.818 1.00 89.75 174 GLY A CA 1
ATOM 1311 C C . GLY A 1 174 ? 5.910 7.749 3.351 1.00 89.75 174 GLY A C 1
ATOM 1312 O O . GLY A 1 174 ? 6.818 7.655 2.528 1.00 89.75 174 GLY A O 1
ATOM 1313 N N . GLY A 1 175 ? 4.624 7.681 2.999 1.00 89.56 175 GLY A N 1
ATOM 1314 C CA . GLY A 1 175 ? 4.185 7.468 1.627 1.00 89.56 175 GLY A CA 1
ATOM 1315 C C . GLY A 1 175 ? 4.453 8.661 0.713 1.00 89.56 175 GLY A C 1
ATOM 1316 O O . GLY A 1 175 ? 4.986 8.476 -0.381 1.00 89.56 175 GLY A O 1
ATOM 1317 N N . LEU A 1 176 ? 4.165 9.883 1.175 1.00 88.81 176 LEU A N 1
ATOM 1318 C CA . LEU A 1 176 ? 4.497 11.112 0.447 1.00 88.81 176 LEU A CA 1
ATOM 1319 C C . LEU A 1 176 ? 6.012 11.269 0.273 1.00 88.81 176 LEU A C 1
ATOM 1321 O O . LEU A 1 176 ? 6.480 11.580 -0.822 1.00 88.81 176 LEU A O 1
ATOM 1325 N N . PHE A 1 177 ? 6.780 10.981 1.327 1.00 88.44 177 PHE A N 1
ATOM 1326 C CA . PHE A 1 177 ? 8.237 10.984 1.268 1.00 88.44 177 PHE A CA 1
ATOM 1327 C C . PHE A 1 177 ? 8.743 9.990 0.216 1.00 88.44 177 PHE A C 1
ATOM 1329 O O . PHE A 1 177 ? 9.449 10.395 -0.707 1.00 88.44 177 PHE A O 1
ATOM 1336 N N . ALA A 1 178 ? 8.314 8.725 0.282 1.00 88.50 178 ALA A N 1
ATOM 1337 C CA . ALA A 1 178 ? 8.731 7.681 -0.654 1.00 88.50 178 ALA A CA 1
ATOM 1338 C C . ALA A 1 178 ? 8.406 8.032 -2.116 1.00 88.50 178 ALA A C 1
ATOM 1340 O O . ALA A 1 178 ? 9.213 7.782 -3.006 1.00 88.50 178 ALA A O 1
ATOM 1341 N N . LEU A 1 179 ? 7.265 8.666 -2.375 1.00 84.12 179 LEU A N 1
ATOM 1342 C CA . LEU A 1 179 ? 6.872 9.073 -3.725 1.00 84.12 179 LEU A CA 1
ATOM 1343 C C . LEU A 1 179 ? 7.596 10.313 -4.255 1.00 84.12 179 LEU A C 1
ATOM 1345 O O . LEU A 1 179 ? 7.589 10.519 -5.465 1.00 84.12 179 LEU A O 1
ATOM 1349 N N . SER A 1 180 ? 8.218 11.125 -3.397 1.00 80.75 180 SER A N 1
ATOM 1350 C CA . SER A 1 180 ? 9.047 12.254 -3.846 1.00 80.75 180 SER A CA 1
ATOM 1351 C C . SER A 1 180 ? 10.463 11.820 -4.248 1.00 80.75 180 SER A C 1
ATOM 1353 O O . SER A 1 180 ? 11.086 12.456 -5.096 1.00 80.75 180 SER A O 1
ATOM 1355 N N . MET A 1 181 ? 10.948 10.690 -3.718 1.00 79.56 181 MET A N 1
ATOM 1356 C CA . MET A 1 181 ? 12.286 10.148 -3.996 1.00 79.56 181 MET A CA 1
ATOM 1357 C C . MET A 1 181 ? 12.612 9.902 -5.484 1.00 79.56 181 MET A C 1
ATOM 1359 O O . MET A 1 181 ? 13.737 10.206 -5.886 1.00 79.56 181 MET A O 1
ATOM 1363 N N . PRO A 1 182 ? 11.687 9.414 -6.338 1.00 76.75 182 PRO A N 1
ATOM 1364 C CA . PRO A 1 182 ? 11.948 9.239 -7.767 1.00 76.75 182 PRO A CA 1
ATOM 1365 C C . PRO A 1 182 ? 12.403 10.517 -8.492 1.00 76.75 182 PRO A C 1
ATOM 1367 O O . PRO A 1 182 ? 13.213 10.420 -9.410 1.00 76.75 182 PRO A O 1
ATOM 1370 N N . ILE A 1 183 ? 11.961 11.711 -8.066 1.00 73.44 183 ILE A N 1
ATOM 1371 C CA . ILE A 1 183 ? 12.386 12.989 -8.673 1.00 73.44 183 ILE A CA 1
ATOM 1372 C C . ILE A 1 183 ? 13.888 13.218 -8.466 1.00 73.44 183 ILE A C 1
ATOM 1374 O O . ILE A 1 183 ? 14.591 13.640 -9.384 1.00 73.44 183 ILE A O 1
ATOM 1378 N N . PHE A 1 184 ? 14.399 12.909 -7.272 1.00 69.12 184 PHE A N 1
ATOM 1379 C CA . PHE A 1 184 ? 15.815 13.089 -6.947 1.00 69.12 184 PHE A CA 1
ATOM 1380 C C . PHE A 1 184 ? 16.713 12.108 -7.709 1.00 69.12 184 PHE A C 1
ATOM 1382 O O . PHE A 1 184 ? 17.857 12.432 -8.024 1.00 69.12 184 PHE A O 1
ATOM 1389 N N . TRP A 1 185 ? 16.190 10.928 -8.057 1.00 69.12 185 TRP A N 1
ATOM 1390 C CA . TRP A 1 185 ? 16.927 9.930 -8.831 1.00 69.12 185 TRP A CA 1
ATOM 1391 C C . TRP A 1 185 ? 17.169 10.370 -10.285 1.00 69.12 185 TRP A C 1
ATOM 1393 O O . TRP A 1 185 ? 18.277 10.223 -10.802 1.00 69.12 185 TRP A O 1
ATOM 1403 N N . VAL A 1 186 ? 16.162 10.983 -10.916 1.00 65.69 186 VAL A N 1
ATOM 1404 C CA . VAL A 1 186 ? 16.230 11.507 -12.293 1.00 65.69 186 VAL A CA 1
ATOM 1405 C C . VAL A 1 186 ? 17.345 12.541 -12.452 1.00 65.69 186 VAL A C 1
ATOM 1407 O O . VAL A 1 186 ? 18.094 12.483 -13.425 1.00 65.69 186 VAL A O 1
ATOM 1410 N N . GLY A 1 187 ? 17.489 13.462 -11.494 1.00 61.62 187 GLY A N 1
ATOM 1411 C CA . GLY A 1 187 ? 18.511 14.513 -11.557 1.00 61.62 187 GLY A CA 1
ATOM 1412 C C . GLY A 1 187 ? 19.950 13.991 -11.454 1.00 61.62 187 GLY A C 1
ATOM 1413 O O . GLY A 1 187 ? 20.846 14.549 -12.080 1.00 61.62 187 GLY A O 1
ATOM 1414 N N . GLY A 1 188 ? 20.177 12.912 -10.697 1.00 63.78 188 GLY A N 1
ATOM 1415 C CA . GLY A 1 188 ? 21.513 12.345 -10.484 1.00 63.78 188 GLY A CA 1
ATOM 1416 C C . GLY A 1 188 ? 21.966 11.389 -11.590 1.00 63.78 188 GLY A C 1
ATOM 1417 O O . GLY A 1 188 ? 23.066 11.535 -12.122 1.00 63.78 188 GLY A O 1
ATOM 1418 N N . VAL A 1 189 ? 21.119 10.421 -11.958 1.00 58.47 189 VAL A N 1
ATOM 1419 C CA . VAL A 1 189 ? 21.506 9.308 -12.848 1.00 58.47 189 VAL A CA 1
ATOM 1420 C C . VAL A 1 189 ? 21.492 9.686 -14.322 1.00 58.47 189 VAL A C 1
ATOM 1422 O O . VAL A 1 189 ? 22.273 9.145 -15.100 1.00 58.47 189 VAL A O 1
ATOM 1425 N N . LEU A 1 190 ? 20.636 10.623 -14.723 1.00 60.34 190 LEU A N 1
ATOM 1426 C CA . LEU A 1 190 ? 20.500 10.974 -16.132 1.00 60.34 190 LEU A CA 1
ATOM 1427 C C . LEU A 1 190 ? 21.483 12.079 -16.564 1.00 60.34 190 LEU A C 1
ATOM 1429 O O . LEU A 1 190 ? 21.604 12.331 -17.759 1.00 60.34 190 LEU A O 1
ATOM 1433 N N . SER A 1 191 ? 22.220 12.692 -15.626 1.00 59.38 191 SER A N 1
ATOM 1434 C CA . SER A 1 191 ? 23.238 13.724 -15.897 1.00 59.38 191 SER A CA 1
ATOM 1435 C C . SER A 1 191 ? 24.297 13.363 -16.963 1.00 59.38 191 SER A C 1
ATOM 1437 O O . SER A 1 191 ? 24.735 14.282 -17.657 1.00 59.38 191 SER A O 1
ATOM 1439 N N . PRO A 1 192 ? 24.680 12.083 -17.183 1.00 64.44 192 PRO A N 1
ATOM 1440 C CA . PRO A 1 192 ? 25.598 11.691 -18.257 1.00 64.44 192 PRO A CA 1
ATOM 1441 C C . PRO A 1 192 ? 24.906 11.387 -19.600 1.00 64.44 192 PRO A C 1
ATOM 1443 O O . PRO A 1 192 ? 25.587 11.084 -20.579 1.00 64.44 192 PRO A O 1
ATOM 1446 N N . LEU A 1 193 ? 23.569 11.391 -19.664 1.00 64.94 193 LEU A N 1
ATOM 1447 C CA . LEU A 1 193 ? 22.809 11.075 -20.877 1.00 64.94 193 LEU A CA 1
ATOM 1448 C C . LEU A 1 193 ? 22.645 12.306 -21.779 1.00 64.94 193 LEU A C 1
ATOM 1450 O O . LEU A 1 193 ? 22.743 13.448 -21.337 1.00 64.94 193 LEU A O 1
ATOM 1454 N N . ASN A 1 194 ? 22.346 12.068 -23.062 1.00 68.31 194 ASN A N 1
ATOM 1455 C CA . ASN A 1 194 ? 22.044 13.129 -24.028 1.00 68.31 194 ASN A CA 1
ATOM 1456 C C . ASN A 1 194 ? 20.971 14.097 -23.460 1.00 68.31 194 ASN A C 1
ATOM 1458 O O . ASN A 1 194 ? 19.930 13.615 -22.999 1.00 68.31 194 ASN A O 1
ATOM 1462 N N . PRO A 1 195 ? 21.163 15.431 -23.546 1.00 71.38 195 PRO A N 1
ATOM 1463 C CA . PRO A 1 195 ? 20.224 16.438 -23.036 1.00 71.38 195 PRO A CA 1
ATOM 1464 C C . PRO A 1 195 ? 18.761 16.257 -23.476 1.00 71.38 195 PRO A C 1
ATOM 1466 O O . PRO A 1 195 ? 17.842 16.585 -22.727 1.00 71.38 195 PRO A O 1
ATOM 1469 N N . VAL A 1 196 ? 18.521 15.706 -24.669 1.00 69.50 196 VAL A N 1
ATOM 1470 C CA . VAL A 1 196 ? 17.169 15.436 -25.193 1.00 69.50 196 VAL A CA 1
ATOM 1471 C C . VAL A 1 196 ? 16.498 14.271 -24.453 1.00 69.50 196 VAL A C 1
ATOM 1473 O O . VAL A 1 196 ? 15.321 14.350 -24.089 1.00 69.50 196 VAL A O 1
ATOM 1476 N N . LEU A 1 197 ? 17.250 13.198 -24.185 1.00 67.50 197 LEU A N 1
ATOM 1477 C CA . LEU A 1 197 ? 16.776 12.061 -23.390 1.00 67.50 197 LEU A CA 1
ATOM 1478 C C . LEU A 1 197 ? 16.577 12.482 -21.929 1.00 67.50 197 LEU A C 1
ATOM 1480 O O . LEU A 1 197 ? 15.544 12.165 -21.347 1.00 67.50 197 LEU A O 1
ATOM 1484 N N . LEU A 1 198 ? 17.510 13.269 -21.378 1.00 68.81 198 LEU A N 1
ATOM 1485 C CA . LEU A 1 198 ? 17.409 13.873 -20.046 1.00 68.81 198 LEU A CA 1
ATOM 1486 C C . LEU A 1 198 ? 16.094 14.650 -19.883 1.00 68.81 198 LEU A C 1
ATOM 1488 O O . LEU A 1 198 ? 15.347 14.399 -18.938 1.00 68.81 198 LEU A O 1
ATOM 1492 N N . GLY A 1 199 ? 15.792 15.555 -20.820 1.00 70.06 199 GLY A N 1
ATOM 1493 C CA . GLY A 1 199 ? 14.575 16.367 -20.787 1.00 70.06 199 GLY A CA 1
ATOM 1494 C C . GLY A 1 199 ? 13.305 15.518 -20.841 1.00 70.06 199 GLY A C 1
ATOM 1495 O O . GLY A 1 199 ? 12.422 15.673 -20.003 1.00 70.06 199 GLY A O 1
ATOM 1496 N N . THR A 1 200 ? 13.246 14.557 -21.764 1.00 70.62 200 THR A N 1
ATOM 1497 C CA . THR A 1 200 ? 12.067 13.691 -21.946 1.00 70.62 200 THR A CA 1
ATOM 1498 C C . THR A 1 200 ? 11.794 12.830 -20.708 1.00 70.62 200 THR A C 1
ATOM 1500 O O . THR A 1 200 ? 10.663 12.758 -20.220 1.00 70.62 200 THR A O 1
ATOM 1503 N N . PHE A 1 201 ? 12.838 12.208 -20.157 1.00 71.69 201 PHE A N 1
ATOM 1504 C CA . PHE A 1 201 ? 12.745 11.358 -18.973 1.00 71.69 201 PHE A CA 1
ATOM 1505 C C . PHE A 1 201 ? 12.415 12.142 -17.698 1.00 71.69 201 PHE A C 1
ATOM 1507 O O . PHE A 1 201 ? 11.620 11.678 -16.869 1.00 71.69 201 PHE A O 1
ATOM 1514 N N . ALA A 1 202 ? 12.971 13.348 -17.557 1.00 72.19 202 ALA A N 1
ATOM 1515 C CA . ALA A 1 202 ? 12.657 14.233 -16.448 1.00 72.19 202 ALA A CA 1
ATOM 1516 C C . ALA A 1 202 ? 11.203 14.701 -16.492 1.00 72.19 202 ALA A C 1
ATOM 1518 O O . ALA A 1 202 ? 10.504 14.580 -15.487 1.00 72.19 202 ALA A O 1
ATOM 1519 N N . THR A 1 203 ? 10.711 15.151 -17.649 1.00 75.62 203 THR A N 1
ATOM 1520 C CA . THR A 1 203 ? 9.317 15.588 -17.797 1.00 75.62 203 THR A CA 1
ATOM 1521 C C . THR A 1 203 ? 8.339 14.470 -17.450 1.00 75.62 203 THR A C 1
ATOM 1523 O O . THR A 1 203 ? 7.433 14.690 -16.650 1.00 75.62 203 THR A O 1
ATOM 1526 N N . ALA A 1 204 ? 8.542 13.257 -17.974 1.00 74.06 204 ALA A N 1
ATOM 1527 C CA . ALA A 1 204 ? 7.645 12.135 -17.704 1.00 74.06 204 ALA A CA 1
ATOM 1528 C C . ALA A 1 204 ? 7.588 11.780 -16.207 1.00 74.06 204 ALA A C 1
ATOM 1530 O O . ALA A 1 204 ? 6.503 11.641 -15.638 1.00 74.06 204 ALA A O 1
ATOM 1531 N N . THR A 1 205 ? 8.747 11.701 -15.545 1.00 74.88 205 THR A N 1
ATOM 1532 C CA . THR A 1 205 ? 8.816 11.380 -14.111 1.00 74.88 205 THR A CA 1
ATOM 1533 C C . THR A 1 205 ? 8.196 12.482 -13.256 1.00 74.88 205 THR A C 1
ATOM 1535 O O . THR A 1 205 ? 7.421 12.192 -12.347 1.00 74.88 205 THR A O 1
ATOM 1538 N N . ILE A 1 206 ? 8.470 13.749 -13.579 1.00 77.38 206 ILE A N 1
ATOM 1539 C CA . ILE A 1 206 ? 7.886 14.902 -12.886 1.00 77.38 206 ILE A CA 1
ATOM 1540 C C . ILE A 1 206 ? 6.361 14.891 -13.026 1.00 77.38 206 ILE A C 1
ATOM 1542 O O . ILE A 1 206 ? 5.666 15.046 -12.027 1.00 77.38 206 ILE A O 1
ATOM 1546 N N . CYS A 1 207 ? 5.820 14.649 -14.224 1.00 76.88 207 CYS A N 1
ATOM 1547 C CA . CYS A 1 207 ? 4.374 14.578 -14.436 1.00 76.88 207 CYS A CA 1
ATOM 1548 C C . CYS A 1 207 ? 3.719 13.453 -13.620 1.00 76.88 207 CYS A C 1
ATOM 1550 O O . CYS A 1 207 ? 2.689 13.691 -12.985 1.00 76.88 207 CYS A O 1
ATOM 1552 N N . VAL A 1 208 ? 4.315 12.253 -13.595 1.00 80.31 208 VAL A N 1
ATOM 1553 C CA . VAL A 1 208 ? 3.821 11.122 -12.788 1.00 80.31 208 VAL A CA 1
ATOM 1554 C C . VAL A 1 208 ? 3.833 11.483 -11.304 1.00 80.31 208 VAL A C 1
ATOM 1556 O O . VAL A 1 208 ? 2.800 11.382 -10.638 1.00 80.31 208 VAL A O 1
ATOM 1559 N N . THR A 1 209 ? 4.976 11.944 -10.788 1.00 79.62 209 THR A N 1
ATOM 1560 C CA . THR A 1 209 ? 5.128 12.235 -9.362 1.00 79.62 209 THR A CA 1
ATOM 1561 C C . THR A 1 209 ? 4.250 13.400 -8.922 1.00 79.62 209 THR A C 1
ATOM 1563 O O . THR A 1 209 ? 3.594 13.289 -7.891 1.00 79.62 209 THR A O 1
ATOM 1566 N N . LEU A 1 210 ? 4.178 14.495 -9.686 1.00 81.12 210 LEU A N 1
ATOM 1567 C CA . LEU A 1 210 ? 3.329 15.637 -9.340 1.00 81.12 210 LEU A CA 1
ATOM 1568 C C . LEU A 1 210 ? 1.850 15.259 -9.349 1.00 81.12 210 LEU A C 1
ATOM 1570 O O . LEU A 1 210 ? 1.147 15.584 -8.398 1.00 81.12 210 LEU A O 1
ATOM 1574 N N . THR A 1 211 ? 1.389 14.510 -10.355 1.00 80.19 211 THR A N 1
ATOM 1575 C CA . THR A 1 211 ? -0.007 14.043 -10.403 1.00 80.19 211 THR A CA 1
ATOM 1576 C C . THR A 1 211 ? -0.345 13.213 -9.163 1.00 80.19 211 THR A C 1
ATOM 1578 O O . THR A 1 211 ? -1.355 13.461 -8.503 1.00 80.19 211 THR A O 1
ATOM 1581 N N . GLN A 1 212 ? 0.531 12.273 -8.792 1.00 81.88 212 GLN A N 1
ATOM 1582 C CA . GLN A 1 212 ? 0.363 11.462 -7.586 1.00 81.88 212 GLN A CA 1
ATOM 1583 C C . GLN A 1 212 ? 0.393 12.321 -6.313 1.00 81.88 212 GLN A C 1
ATOM 1585 O O . GLN A 1 212 ? -0.511 12.211 -5.491 1.00 81.88 212 GLN A O 1
ATOM 1590 N N . MET A 1 213 ? 1.369 13.223 -6.168 1.00 82.50 213 MET A N 1
ATOM 1591 C CA . MET A 1 213 ? 1.476 14.139 -5.026 1.00 82.50 213 MET A CA 1
ATOM 1592 C C . MET A 1 213 ? 0.229 14.998 -4.853 1.00 82.50 213 MET A C 1
ATOM 1594 O O . MET A 1 213 ? -0.286 15.100 -3.742 1.00 82.50 213 MET A O 1
ATOM 1598 N N . THR A 1 214 ? -0.286 15.595 -5.928 1.00 82.25 214 THR A N 1
ATOM 1599 C CA . THR A 1 214 ? -1.460 16.469 -5.859 1.00 82.25 214 THR A CA 1
ATOM 1600 C C . THR A 1 214 ? -2.708 15.688 -5.464 1.00 82.25 214 THR A C 1
ATOM 1602 O O . THR A 1 214 ? -3.415 16.104 -4.546 1.00 82.25 214 THR A O 1
ATOM 1605 N N . CYS A 1 215 ? -2.966 14.532 -6.086 1.00 83.38 215 CYS A N 1
ATOM 1606 C CA . CYS A 1 215 ? -4.106 13.691 -5.715 1.00 83.38 215 CYS A CA 1
ATOM 1607 C C . CYS A 1 215 ? -3.994 13.179 -4.273 1.00 83.38 215 CYS A C 1
ATOM 1609 O O . CYS A 1 215 ? -4.988 13.150 -3.549 1.00 83.38 215 CYS A O 1
ATOM 1611 N N . PHE A 1 216 ? -2.791 12.808 -3.832 1.00 83.56 216 PHE A N 1
ATOM 1612 C CA . PHE A 1 216 ? -2.569 12.278 -2.490 1.00 83.56 216 PHE A CA 1
ATOM 1613 C C . PHE A 1 216 ? -2.619 13.348 -1.403 1.00 83.56 216 PHE A C 1
ATOM 1615 O O . PHE A 1 216 ? -3.201 13.101 -0.349 1.00 83.56 216 PHE A O 1
ATOM 1622 N N . ALA A 1 217 ? -2.107 14.550 -1.668 1.00 83.94 217 ALA A N 1
ATOM 1623 C CA . ALA A 1 217 ? -2.255 15.690 -0.773 1.00 83.94 217 ALA A CA 1
ATOM 1624 C C . ALA A 1 217 ? -3.728 16.108 -0.657 1.00 83.94 217 ALA A C 1
ATOM 1626 O O . ALA A 1 217 ? -4.252 16.193 0.452 1.00 83.94 217 ALA A O 1
ATOM 1627 N N . ALA A 1 218 ? -4.426 16.292 -1.784 1.00 84.56 218 ALA A N 1
ATOM 1628 C CA . ALA A 1 218 ? -5.836 16.677 -1.787 1.00 84.56 218 ALA A CA 1
ATOM 1629 C C . ALA A 1 218 ? -6.716 15.628 -1.090 1.00 84.56 218 ALA A C 1
ATOM 1631 O O . ALA A 1 218 ? -7.513 15.959 -0.211 1.00 84.56 218 ALA A O 1
ATOM 1632 N N . GLY A 1 219 ? -6.543 14.351 -1.436 1.00 81.69 219 GLY A N 1
ATOM 1633 C CA . GLY A 1 219 ? -7.304 13.264 -0.834 1.00 81.69 219 GLY A CA 1
ATOM 1634 C C . GLY A 1 219 ? -6.953 13.026 0.637 1.00 81.69 219 GLY A C 1
ATOM 1635 O O . GLY A 1 219 ? -7.851 12.766 1.435 1.00 81.69 219 GLY A O 1
ATOM 1636 N N . GLY A 1 220 ? -5.687 13.184 1.034 1.00 82.56 220 GLY A N 1
ATOM 1637 C CA . GLY A 1 220 ? -5.251 13.082 2.429 1.00 82.56 220 GLY A CA 1
ATOM 1638 C C . GLY A 1 220 ? -5.846 14.188 3.301 1.00 82.56 220 GLY A C 1
ATOM 1639 O O . GLY A 1 220 ? -6.396 13.904 4.363 1.00 82.56 220 GLY A O 1
ATOM 1640 N N . VAL A 1 221 ? -5.829 15.429 2.808 1.00 84.38 221 VAL A N 1
ATOM 1641 C CA . VAL A 1 221 ? -6.453 16.589 3.463 1.00 84.38 221 VAL A CA 1
ATOM 1642 C C . VAL A 1 221 ? -7.962 16.392 3.608 1.00 84.38 221 VAL A C 1
ATOM 1644 O O . VAL A 1 221 ? -8.500 16.559 4.700 1.00 84.38 221 VAL A O 1
ATOM 1647 N N . LEU A 1 222 ? -8.652 15.973 2.543 1.00 81.75 222 LEU A N 1
ATOM 1648 C CA . LEU A 1 222 ? -10.087 15.671 2.600 1.00 81.75 222 LEU A CA 1
ATOM 1649 C C . LEU A 1 222 ? -10.402 14.518 3.552 1.00 81.75 222 LEU A C 1
ATOM 1651 O O . LEU A 1 222 ? -11.415 14.561 4.250 1.00 81.75 222 LEU A O 1
ATOM 1655 N N . THR A 1 223 ? -9.519 13.518 3.615 1.00 80.19 223 THR A N 1
ATOM 1656 C CA . THR A 1 223 ? -9.664 12.409 4.556 1.00 80.19 223 THR A CA 1
ATOM 1657 C C . THR A 1 223 ? -9.560 12.907 5.989 1.00 80.19 223 THR A C 1
ATOM 1659 O O . THR A 1 223 ? -10.449 12.609 6.777 1.00 80.19 223 THR A O 1
ATOM 1662 N N . ALA A 1 224 ? -8.552 13.726 6.302 1.00 81.19 224 ALA A N 1
ATOM 1663 C CA . ALA A 1 224 ? -8.354 14.310 7.626 1.00 81.19 224 ALA A CA 1
ATOM 1664 C C . ALA A 1 224 ? -9.509 15.238 8.045 1.00 81.19 224 ALA A C 1
ATOM 1666 O O . ALA A 1 224 ? -10.027 15.107 9.149 1.00 81.19 224 ALA A O 1
ATOM 1667 N N . PHE A 1 225 ? -9.987 16.117 7.155 1.00 77.50 225 PHE A N 1
ATOM 1668 C CA . PHE A 1 225 ? -11.168 16.957 7.416 1.00 77.50 225 PHE A CA 1
ATOM 1669 C C . PHE A 1 225 ? -12.471 16.157 7.548 1.00 77.50 225 PHE A C 1
ATOM 1671 O O . PHE A 1 225 ? -13.463 16.662 8.080 1.00 77.50 225 PHE A O 1
ATOM 1678 N N . GLY A 1 226 ? -12.496 14.925 7.038 1.00 73.50 226 GLY A N 1
ATOM 1679 C CA . GLY A 1 226 ? -13.628 14.020 7.159 1.00 73.50 226 GLY A CA 1
ATOM 1680 C C . GLY A 1 226 ? -13.816 13.433 8.555 1.00 73.50 226 GLY A C 1
ATOM 1681 O O . GLY A 1 226 ? -14.858 12.813 8.796 1.00 73.50 226 GLY A O 1
ATOM 1682 N N . VAL A 1 227 ? -12.858 13.627 9.472 1.00 76.69 227 VAL A N 1
ATOM 1683 C CA . VAL A 1 227 ? -12.857 12.953 10.769 1.00 76.69 227 VAL A CA 1
ATOM 1684 C C . VAL A 1 227 ? -12.734 13.891 11.983 1.00 76.69 227 VAL A C 1
ATOM 1686 O O . VAL A 1 227 ? -11.864 14.761 11.966 1.00 76.69 227 VAL A O 1
ATOM 1689 N N . PRO A 1 228 ? -13.538 13.711 13.063 1.00 70.94 228 PRO A N 1
ATOM 1690 C CA . PRO A 1 228 ? -14.788 12.942 13.182 1.00 70.94 228 PRO A CA 1
ATOM 1691 C C . PRO A 1 228 ? -16.021 13.758 12.729 1.00 70.94 228 PRO A C 1
ATOM 1693 O O . PRO A 1 228 ? -16.060 14.980 12.848 1.00 70.94 228 PRO A O 1
ATOM 1696 N N . GLY A 1 229 ? -17.052 13.075 12.210 1.00 68.81 229 GLY A N 1
ATOM 1697 C CA . GLY A 1 229 ? -18.372 13.671 11.918 1.00 68.81 229 GLY A CA 1
ATOM 1698 C C . GLY A 1 229 ? -18.733 13.867 10.440 1.00 68.81 229 GLY A C 1
ATOM 1699 O O . GLY A 1 229 ? -19.874 14.211 10.134 1.00 68.81 229 GLY A O 1
ATOM 1700 N N . LYS A 1 230 ? -17.816 13.610 9.494 1.00 81.25 230 LYS A N 1
ATOM 1701 C CA . LYS A 1 230 ? -18.078 13.740 8.047 1.00 81.25 230 LYS A CA 1
ATOM 1702 C C . LYS A 1 230 ? -17.551 12.539 7.260 1.00 81.25 230 LYS A C 1
ATOM 1704 O O . LYS A 1 230 ? -16.778 12.688 6.316 1.00 81.25 230 LYS A O 1
ATOM 1709 N N . ARG A 1 231 ? -18.039 11.336 7.597 1.00 83.88 231 ARG A N 1
ATOM 1710 C CA . ARG A 1 231 ? -17.681 10.053 6.946 1.00 83.88 231 ARG A CA 1
ATOM 1711 C C . ARG A 1 231 ? -17.641 10.123 5.415 1.00 83.88 231 ARG A C 1
ATOM 1713 O O . ARG A 1 231 ? -16.752 9.538 4.806 1.00 83.88 231 ARG A O 1
ATOM 1720 N N . MET A 1 232 ? -18.575 10.849 4.800 1.00 86.56 232 MET A N 1
ATOM 1721 C CA . MET A 1 232 ? -18.614 11.020 3.346 1.00 86.56 232 MET A CA 1
ATOM 1722 C C . MET A 1 232 ? -17.347 11.702 2.801 1.00 86.56 232 MET A C 1
ATOM 1724 O O . MET A 1 232 ? -16.828 11.270 1.781 1.00 86.56 232 MET A O 1
ATOM 1728 N N . LEU A 1 233 ? -16.796 12.706 3.494 1.00 86.69 233 LEU A N 1
ATOM 1729 C CA . LEU A 1 233 ? -15.544 13.363 3.094 1.00 86.69 233 LEU A CA 1
ATOM 1730 C C . LEU A 1 233 ? -14.338 12.431 3.232 1.00 86.69 233 LEU A C 1
ATOM 1732 O O . LEU A 1 233 ? -13.489 12.425 2.347 1.00 86.69 233 LEU A O 1
ATOM 1736 N N . ALA A 1 234 ? -14.298 11.595 4.277 1.00 87.44 234 ALA A N 1
ATOM 1737 C CA . ALA A 1 234 ? -13.253 10.581 4.429 1.00 87.44 234 ALA A CA 1
ATOM 1738 C C . ALA A 1 234 ? -13.257 9.577 3.266 1.00 87.44 234 ALA A C 1
ATOM 1740 O O . ALA A 1 234 ? -12.213 9.228 2.718 1.00 87.44 234 ALA A O 1
ATOM 1741 N N . GLN A 1 235 ? -14.450 9.166 2.835 1.00 90.50 235 GLN A N 1
ATOM 1742 C CA . GLN A 1 235 ? -14.622 8.286 1.682 1.00 90.50 235 GLN A CA 1
ATOM 1743 C C . GLN A 1 235 ? -14.275 8.983 0.360 1.00 90.50 235 GLN A C 1
ATOM 1745 O O . GLN A 1 235 ? -13.608 8.380 -0.475 1.00 90.50 235 GLN A O 1
ATOM 1750 N N . ILE A 1 236 ? -14.668 10.248 0.176 1.00 90.94 236 ILE A N 1
ATOM 1751 C CA . ILE A 1 236 ? -14.296 11.048 -1.003 1.00 90.94 236 ILE A CA 1
ATOM 1752 C C . ILE A 1 236 ? -12.775 11.216 -1.080 1.00 90.94 236 ILE A C 1
ATOM 1754 O O . ILE A 1 236 ? -12.193 11.010 -2.142 1.00 90.94 236 ILE A O 1
ATOM 1758 N N . GLY A 1 237 ? -12.123 11.532 0.042 1.00 90.62 237 GLY A N 1
ATOM 1759 C CA . GLY A 1 237 ? -10.670 11.648 0.128 1.00 90.62 237 GLY A CA 1
ATOM 1760 C C . GLY A 1 237 ? -9.967 10.354 -0.283 1.00 90.62 237 GLY A C 1
ATOM 1761 O O . GLY A 1 237 ? -9.097 10.381 -1.152 1.00 90.62 237 GLY A O 1
ATOM 1762 N N . PHE A 1 238 ? -10.415 9.211 0.244 1.00 93.81 238 PHE A N 1
ATOM 1763 C CA . PHE A 1 238 ? -9.932 7.894 -0.178 1.00 93.81 238 PHE A CA 1
ATOM 1764 C C . PHE A 1 238 ? -10.137 7.637 -1.681 1.00 93.81 238 PHE A C 1
ATOM 1766 O O . PHE A 1 238 ? -9.217 7.175 -2.353 1.00 93.81 238 PHE A O 1
ATOM 1773 N N . VAL A 1 239 ? -11.310 7.962 -2.236 1.00 93.94 239 VAL A N 1
ATOM 1774 C CA . VAL A 1 239 ? -11.591 7.777 -3.671 1.00 93.94 239 VAL A CA 1
ATOM 1775 C C . VAL A 1 239 ? -10.668 8.636 -4.536 1.00 93.94 239 VAL A C 1
ATOM 1777 O O . VAL A 1 239 ? -10.159 8.147 -5.541 1.00 93.94 239 VAL A O 1
ATOM 1780 N N . ILE A 1 240 ? -10.388 9.880 -4.141 1.00 92.56 240 ILE A N 1
ATOM 1781 C CA . ILE A 1 240 ? -9.448 10.757 -4.858 1.00 92.56 240 ILE A CA 1
ATOM 1782 C C . ILE A 1 240 ? -8.040 10.155 -4.869 1.00 92.56 240 ILE A C 1
ATOM 1784 O O . ILE A 1 240 ? -7.382 10.163 -5.910 1.00 92.56 240 ILE A O 1
ATOM 1788 N N . ILE A 1 241 ? -7.589 9.583 -3.749 1.00 92.31 241 ILE A N 1
ATOM 1789 C CA . ILE A 1 241 ? -6.305 8.869 -3.681 1.00 92.31 241 ILE A CA 1
ATOM 1790 C C . ILE A 1 241 ? -6.340 7.641 -4.586 1.00 92.31 241 ILE A C 1
ATOM 1792 O O . ILE A 1 241 ? -5.422 7.444 -5.373 1.00 92.31 241 ILE A O 1
ATOM 1796 N N . LEU A 1 242 ? -7.399 6.834 -4.542 1.00 94.75 242 LEU A N 1
ATOM 1797 C CA . LEU A 1 242 ? -7.517 5.653 -5.395 1.00 94.75 242 LEU A CA 1
ATOM 1798 C C . LEU A 1 242 ? -7.450 6.014 -6.886 1.00 94.75 242 LEU A C 1
ATOM 1800 O O . LEU A 1 242 ? -6.686 5.404 -7.632 1.00 94.75 242 LEU A O 1
ATOM 1804 N N . VAL A 1 243 ? -8.187 7.042 -7.311 1.00 92.44 243 VAL A N 1
ATOM 1805 C CA . VAL A 1 243 ? -8.151 7.545 -8.690 1.00 92.44 243 VAL A CA 1
ATOM 1806 C C . VAL A 1 243 ? -6.765 8.088 -9.034 1.00 92.44 243 VAL A C 1
ATOM 1808 O O . VAL A 1 243 ? -6.223 7.741 -10.079 1.00 92.44 243 VAL A O 1
ATOM 1811 N N . GLY A 1 244 ? -6.146 8.867 -8.145 1.00 90.56 244 GLY A N 1
ATOM 1812 C CA . GLY A 1 244 ? -4.783 9.368 -8.326 1.00 90.56 244 GLY A CA 1
ATOM 1813 C C . GLY A 1 244 ? -3.741 8.257 -8.460 1.00 90.56 244 GLY A C 1
ATOM 1814 O O . GLY A 1 244 ? -2.836 8.356 -9.286 1.00 90.56 244 GLY A O 1
ATOM 1815 N N . ALA A 1 245 ? -3.889 7.163 -7.708 1.00 92.44 245 ALA A N 1
ATOM 1816 C CA . ALA A 1 245 ? -3.029 5.989 -7.812 1.00 92.44 245 ALA A CA 1
ATOM 1817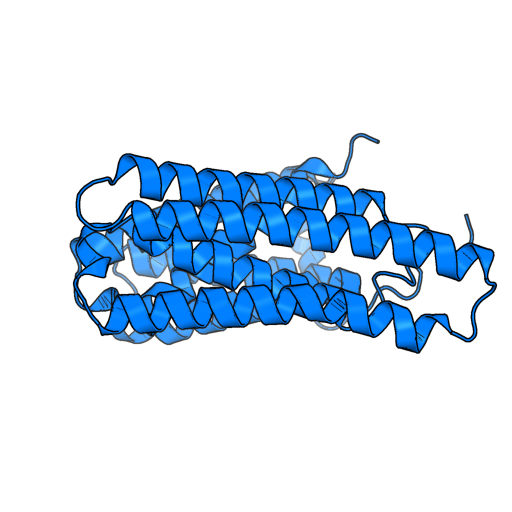 C C . ALA A 1 245 ? -3.196 5.288 -9.169 1.00 92.44 245 ALA A C 1
ATOM 1819 O O . ALA A 1 245 ? -2.197 4.947 -9.802 1.00 92.44 245 ALA A O 1
ATOM 1820 N N . VAL A 1 246 ? -4.437 5.128 -9.643 1.00 92.38 246 VAL A N 1
ATOM 1821 C CA . VAL A 1 246 ? -4.746 4.560 -10.965 1.00 92.38 246 VAL A CA 1
ATOM 1822 C C . VAL A 1 246 ? -4.181 5.434 -12.085 1.00 92.38 246 VAL A C 1
ATOM 1824 O O . VAL A 1 246 ? -3.445 4.930 -12.930 1.00 92.38 246 VAL A O 1
ATOM 1827 N N . VAL A 1 247 ? -4.457 6.740 -12.073 1.00 89.38 247 VAL A N 1
ATOM 1828 C CA . VAL A 1 247 ? -3.956 7.688 -13.081 1.00 89.38 247 VAL A CA 1
ATOM 1829 C C . VAL A 1 247 ? -2.430 7.745 -13.056 1.00 89.38 247 VAL A C 1
ATOM 1831 O O . VAL A 1 247 ? -1.793 7.637 -14.100 1.00 89.38 247 VAL A O 1
ATOM 1834 N N . GLY A 1 248 ? -1.821 7.832 -11.872 1.00 87.38 248 GLY A N 1
ATOM 1835 C CA . GLY A 1 248 ? -0.368 7.810 -11.723 1.00 87.38 248 GLY A CA 1
ATOM 1836 C C . GLY A 1 248 ? 0.260 6.519 -12.252 1.00 87.38 248 GLY A C 1
ATOM 1837 O O . GLY A 1 248 ? 1.303 6.567 -12.898 1.00 87.38 248 GLY A O 1
ATOM 1838 N N . ARG A 1 249 ? -0.392 5.366 -12.050 1.00 90.00 249 ARG A N 1
ATOM 1839 C CA . ARG A 1 249 ? 0.057 4.079 -12.598 1.00 90.00 249 ARG A CA 1
ATOM 1840 C C . ARG A 1 249 ? -0.096 4.015 -14.121 1.00 90.00 249 ARG A C 1
ATOM 1842 O O . ARG A 1 249 ? 0.804 3.513 -14.786 1.00 90.00 249 ARG A O 1
ATOM 1849 N N . MET A 1 250 ? -1.174 4.568 -14.680 1.00 88.19 250 MET A N 1
ATOM 1850 C CA . MET A 1 250 ? -1.338 4.703 -16.134 1.00 88.19 250 MET A CA 1
ATOM 1851 C C . MET A 1 250 ? -0.243 5.580 -16.743 1.00 88.19 250 MET A C 1
ATOM 1853 O O . MET A 1 250 ? 0.355 5.196 -17.744 1.00 88.19 250 MET A O 1
ATOM 1857 N N . LEU A 1 251 ? 0.059 6.724 -16.121 1.00 83.88 251 LEU A N 1
ATOM 1858 C CA . LEU A 1 251 ? 1.140 7.608 -16.557 1.00 83.88 251 LEU A CA 1
ATOM 1859 C C . LEU A 1 251 ? 2.513 6.935 -16.418 1.00 83.88 251 LEU A C 1
ATOM 1861 O O . LEU A 1 251 ? 3.344 7.073 -17.308 1.00 83.88 251 LEU A O 1
ATOM 1865 N N . PHE A 1 252 ? 2.739 6.164 -15.350 1.00 84.12 252 PHE A N 1
ATOM 1866 C CA . PHE A 1 252 ? 3.965 5.382 -15.159 1.00 84.12 252 PHE A CA 1
ATOM 1867 C C . PHE A 1 252 ? 4.192 4.373 -16.294 1.00 84.12 252 PHE A C 1
ATOM 1869 O O . PHE A 1 252 ? 5.319 4.240 -16.771 1.00 84.12 252 PHE A O 1
ATOM 1876 N N . TYR A 1 253 ? 3.134 3.697 -16.752 1.00 84.25 253 TYR A N 1
ATOM 1877 C CA . TYR A 1 253 ? 3.207 2.788 -17.895 1.00 84.25 253 TYR A CA 1
ATOM 1878 C C . TYR A 1 253 ? 3.343 3.506 -19.237 1.00 84.25 253 TYR A C 1
ATOM 1880 O O . TYR A 1 253 ? 4.160 3.105 -20.064 1.00 84.25 253 TYR A O 1
ATOM 1888 N N . ALA A 1 254 ? 2.617 4.608 -19.429 1.00 80.31 254 ALA A N 1
ATOM 1889 C CA . ALA A 1 254 ? 2.711 5.430 -20.634 1.00 80.31 254 ALA A CA 1
ATOM 1890 C C . ALA A 1 254 ? 4.088 6.096 -20.798 1.00 80.31 254 ALA A C 1
ATOM 1892 O O . ALA A 1 254 ? 4.531 6.317 -21.921 1.00 80.31 254 ALA A O 1
ATOM 1893 N N . ALA A 1 255 ? 4.780 6.384 -19.693 1.00 73.88 255 ALA A N 1
ATOM 1894 C CA . ALA A 1 255 ? 6.122 6.957 -19.687 1.00 73.88 255 ALA A CA 1
ATOM 1895 C C . ALA A 1 255 ? 7.218 5.986 -20.172 1.00 73.88 255 ALA A C 1
ATOM 1897 O O . ALA A 1 255 ? 8.369 6.395 -20.308 1.00 73.88 255 ALA A O 1
ATOM 1898 N N . ASN A 1 256 ? 6.905 4.709 -20.418 1.00 71.56 256 ASN A N 1
ATOM 1899 C CA . ASN A 1 256 ? 7.893 3.718 -20.831 1.00 71.56 256 ASN A CA 1
ATOM 1900 C C . ASN A 1 256 ? 8.428 3.985 -22.249 1.00 71.56 256 ASN A C 1
ATOM 1902 O O . ASN A 1 256 ? 7.720 3.781 -23.234 1.00 71.56 256 ASN A O 1
ATOM 1906 N N . ILE A 1 257 ? 9.706 4.351 -22.353 1.00 64.69 257 ILE A N 1
ATOM 1907 C CA . ILE A 1 257 ? 10.454 4.376 -23.615 1.00 64.69 257 ILE A CA 1
ATOM 1908 C C . ILE A 1 257 ? 11.466 3.230 -23.567 1.00 64.69 257 ILE A C 1
ATOM 1910 O O . ILE A 1 257 ? 12.323 3.190 -22.681 1.00 64.69 257 ILE A O 1
ATOM 1914 N N . ARG A 1 258 ? 11.364 2.293 -24.515 1.00 65.19 258 ARG A N 1
ATOM 1915 C CA . ARG A 1 258 ? 12.266 1.138 -24.624 1.00 65.19 258 ARG A CA 1
ATOM 1916 C C . ARG A 1 258 ? 13.445 1.481 -25.528 1.00 65.19 258 ARG A C 1
ATOM 1918 O O . ARG A 1 258 ? 13.246 2.040 -26.603 1.00 65.19 258 ARG A O 1
ATOM 1925 N N . LEU A 1 259 ? 14.659 1.130 -25.114 1.00 53.03 259 LEU A N 1
ATOM 1926 C CA . LEU A 1 259 ? 15.831 1.234 -25.985 1.00 53.03 259 LEU A CA 1
ATOM 1927 C C . LEU A 1 259 ? 15.880 0.023 -26.934 1.00 53.03 259 LEU A C 1
ATOM 1929 O O . LEU A 1 259 ? 15.788 -1.112 -26.470 1.00 53.03 259 LEU A O 1
ATOM 1933 N N . GLY A 1 260 ? 16.041 0.267 -28.241 1.00 52.00 260 GLY A N 1
ATOM 1934 C CA . GLY A 1 260 ? 16.204 -0.782 -29.264 1.00 52.00 260 GLY A CA 1
ATOM 1935 C C . GLY A 1 260 ? 14.918 -1.273 -29.944 1.00 52.00 260 GLY A C 1
ATOM 1936 O O . GLY A 1 260 ? 14.833 -2.456 -30.267 1.00 52.00 260 GLY A O 1
ATOM 1937 N N . GLY A 1 261 ? 13.926 -0.393 -30.123 1.00 40.12 261 GLY A N 1
ATOM 1938 C CA . GLY A 1 261 ? 12.751 -0.632 -30.974 1.00 40.12 261 GLY A CA 1
ATOM 1939 C C . GLY A 1 261 ? 12.947 -0.140 -32.400 1.00 40.12 261 GLY A C 1
ATOM 1940 O O . GLY A 1 261 ? 13.688 0.854 -32.568 1.00 40.12 261 GLY A O 1
#

pLDDT: mean 85.1, std 12.78, range [39.22, 98.56]

Solvent-accessible surface area (backbone atoms only — not comparable to full-atom values): 12774 Å² total; per-residue (Å²): 141,86,78,58,64,33,55,42,45,21,53,53,27,39,24,33,20,20,14,35,41,35,38,36,57,57,23,51,40,70,80,39,65,71,54,33,51,51,50,42,49,50,23,43,54,36,34,52,54,10,51,55,24,42,54,74,60,49,89,50,93,85,47,63,77,60,47,55,75,38,50,90,81,34,48,66,21,41,32,54,53,39,49,51,52,43,50,52,49,43,48,35,42,66,71,60,74,44,58,80,89,47,45,61,60,50,13,50,46,24,50,52,31,50,49,39,54,21,42,58,41,25,69,28,77,56,31,62,88,34,43,38,68,38,41,44,32,36,47,52,11,51,12,27,38,43,6,31,35,44,48,41,45,72,34,38,78,47,58,83,35,67,51,28,43,51,32,28,49,51,24,42,52,52,11,54,53,32,39,51,49,41,62,61,50,50,67,65,71,37,68,88,48,60,69,69,58,37,50,56,55,42,52,45,50,49,52,27,41,50,50,31,49,52,26,40,51,53,12,49,51,34,28,53,74,9,48,81,92,33,58,67,39,10,38,50,10,32,49,39,30,52,50,22,51,48,53,27,44,50,42,56,59,68,58,63,60,66,74,89,122

Secondary structure (DSSP, 8-state):
--SSHHHHHHHHHHHHHHHHHHHHHHTTGGGSHHHHHHHHHHHHHHHHHHHHHHHHHSS-TTTTTGGGTTTTT-HHHHHHHHHHHHHHHHHHHHTTSS-GGGHHHHHHHHHHHHHHHHHHHHT-TTSTTTSSSHHHHHHHHHHHHHHHHHHHHH-GGGGGSHHHHHHHHHHHHHHHHHHHHHHHHHHHHSTTS-HHHHHHHHHHHHHHHHHHHHHHHHHHHHHHHTTTT-HHHHHHHHHHHHHHHHHHHHHHHHT---TT-

Sequence (261 aa):
MTYEYPLVFFTVLGQLAAGIALLICLTGLQKHPAEERRAWIVSLATLAVAGVSAFFHLQSFGATPFALSNVGSSWLSREILLGAIFFVLIALRVWNVLKAGTNWLVGIVGVIFVLVMSQIYAQNAVAPLWHSWGPILSFLGTMLLLGGTAVLALAPDAWERPAVVAGVSSALVGGLFALSMPIFWVGGVLSPLNPVLLGTFATATICVTLTQMTCFAAGGVLTAFGVPGKRMLAQIGFVIILVGAVVGRMLFYAANIRLGG

Mean predicted aligned error: 6.29 Å